Protein AF-A0A255RDK0-F1 (afdb_monomer_lite)

Radius of gyration: 17.09 Å; chains: 1; bounding box: 37×51×41 Å

Sequence (189 aa):
MLVQGIDYHWAPELMGDEEEMIYDMLSRRHRWATIANRYNTHPSDNPAILAVAKYALYHEGMIERQELLQGLAPSFRSQNSIPAMQMISEVYLRVGFITMSQRNAFEAMEGIPNCNKSARSLYRLVETNLITGQYEVALKYITILEHTLMYRSWANKMRRLVEHPQRIRNHVFYHELQLVYNATPDAFF

pLDDT: mean 89.49, std 13.47, range [34.53, 98.5]

Structure (mmCIF, N/CA/C/O backbone):
data_AF-A0A255RDK0-F1
#
_entry.id   AF-A0A255RDK0-F1
#
loop_
_atom_site.group_PDB
_atom_site.id
_atom_site.type_symbol
_atom_site.label_atom_id
_atom_site.label_alt_id
_atom_site.label_comp_id
_atom_site.label_asym_id
_atom_site.label_entity_id
_atom_site.label_seq_id
_atom_site.pdbx_PDB_ins_code
_atom_site.Cartn_x
_atom_site.Cartn_y
_atom_site.Cartn_z
_atom_site.occupancy
_atom_site.B_iso_or_equiv
_atom_site.auth_seq_id
_atom_site.auth_comp_id
_atom_site.auth_asym_id
_atom_site.auth_atom_id
_atom_site.pdbx_PDB_model_num
ATOM 1 N N . MET A 1 1 ? -2.427 34.217 19.045 1.00 35.34 1 MET A N 1
ATOM 2 C CA . MET A 1 1 ? -2.403 32.779 18.711 1.00 35.34 1 MET A CA 1
ATOM 3 C C . MET A 1 1 ? -2.134 32.696 17.217 1.00 35.34 1 MET A C 1
ATOM 5 O O . MET A 1 1 ? -3.040 32.938 16.433 1.00 35.34 1 MET A O 1
ATOM 9 N N . LEU A 1 2 ? -0.862 32.577 16.833 1.00 34.53 2 LEU A N 1
ATOM 10 C CA . LEU A 1 2 ? -0.453 32.549 15.428 1.00 34.53 2 LEU A CA 1
ATOM 11 C C . LEU A 1 2 ? -0.932 31.232 14.818 1.00 34.53 2 LEU A C 1
ATOM 13 O O . LEU A 1 2 ? -0.635 30.163 15.347 1.00 34.53 2 LEU A O 1
ATOM 17 N N . VAL A 1 3 ? -1.691 31.327 13.731 1.00 45.00 3 VAL A N 1
ATOM 18 C CA . VAL A 1 3 ? -1.999 30.199 12.856 1.00 45.00 3 VAL A CA 1
ATOM 19 C C . VAL A 1 3 ? -0.656 29.653 12.370 1.00 45.00 3 VAL A C 1
ATOM 21 O O . VAL A 1 3 ? 0.035 30.321 11.605 1.00 45.00 3 VAL A O 1
ATOM 24 N N . GLN A 1 4 ? -0.256 28.470 12.843 1.00 45.50 4 GLN A N 1
ATOM 25 C CA . GLN A 1 4 ? 0.841 27.700 12.251 1.00 45.50 4 GLN A CA 1
ATOM 26 C C . GLN A 1 4 ? 0.354 27.134 10.914 1.00 45.50 4 GLN A C 1
ATOM 28 O O . GLN A 1 4 ? 0.040 25.959 10.776 1.00 45.50 4 GLN A O 1
ATOM 33 N N . GLY A 1 5 ? 0.207 28.019 9.940 1.00 52.22 5 GLY A N 1
ATOM 34 C CA . GLY A 1 5 ? 0.008 27.681 8.548 1.00 52.22 5 GLY A CA 1
ATOM 35 C C . GLY A 1 5 ? 1.072 28.434 7.786 1.00 52.22 5 GLY A C 1
ATOM 36 O O . GLY A 1 5 ? 0.924 29.635 7.621 1.00 52.22 5 GLY A O 1
ATOM 37 N N . ILE A 1 6 ? 2.164 27.747 7.457 1.00 48.06 6 ILE A N 1
ATOM 38 C CA . ILE A 1 6 ? 2.936 27.809 6.209 1.00 48.06 6 ILE A CA 1
ATOM 39 C C . ILE A 1 6 ? 4.035 26.739 6.342 1.00 48.06 6 ILE A C 1
ATOM 41 O O . ILE A 1 6 ? 4.778 26.682 7.324 1.00 48.06 6 ILE A O 1
ATOM 45 N N . ASP A 1 7 ? 4.082 25.871 5.340 1.00 54.16 7 ASP A N 1
ATOM 46 C CA . ASP A 1 7 ? 5.045 24.797 5.130 1.00 54.16 7 ASP A CA 1
ATOM 47 C C . ASP A 1 7 ? 6.477 25.340 4.960 1.00 54.16 7 ASP A C 1
ATOM 49 O O . ASP A 1 7 ? 6.871 25.716 3.860 1.00 54.16 7 ASP A O 1
ATOM 53 N N . TYR A 1 8 ? 7.278 25.386 6.029 1.00 51.81 8 TYR A N 1
ATOM 54 C CA . TYR A 1 8 ? 8.687 25.823 5.946 1.00 51.81 8 TYR A CA 1
ATOM 55 C C . TYR A 1 8 ? 9.716 24.689 6.052 1.00 51.81 8 TYR A C 1
ATOM 57 O O . TYR A 1 8 ? 10.912 24.929 5.893 1.00 51.81 8 TYR A O 1
ATOM 65 N N . HIS A 1 9 ? 9.287 23.446 6.273 1.00 59.06 9 HIS A N 1
ATOM 66 C CA . HIS A 1 9 ? 10.189 22.296 6.278 1.00 59.06 9 HIS A CA 1
ATOM 67 C C . HIS A 1 9 ? 10.214 21.645 4.892 1.00 59.06 9 HIS A C 1
ATOM 69 O O . HIS A 1 9 ? 9.469 20.715 4.597 1.00 59.06 9 HIS A O 1
ATOM 75 N N . TRP A 1 10 ? 11.063 22.184 4.017 1.00 62.72 10 TRP A N 1
ATOM 76 C CA . TRP A 1 10 ? 11.345 21.613 2.704 1.00 62.72 10 TRP A CA 1
ATOM 77 C C . TRP A 1 10 ? 12.469 20.578 2.828 1.00 62.72 10 TRP A C 1
ATOM 79 O O . TRP A 1 10 ? 13.612 20.935 3.103 1.00 62.72 10 TRP A O 1
ATOM 89 N N . ALA A 1 11 ? 12.142 19.299 2.639 1.00 74.25 11 ALA A N 1
ATOM 90 C CA . ALA A 1 11 ? 13.114 18.206 2.571 1.00 74.25 11 ALA A CA 1
ATOM 91 C C . ALA A 1 11 ? 13.030 17.555 1.177 1.00 74.25 11 ALA A C 1
ATOM 93 O O . ALA A 1 11 ? 12.309 16.569 1.011 1.00 74.25 11 ALA A O 1
ATOM 94 N N . PRO A 1 12 ? 13.703 18.124 0.158 1.00 75.12 12 PRO A N 1
ATOM 95 C CA . PRO A 1 12 ? 13.579 17.669 -1.230 1.00 75.12 12 PRO A CA 1
ATOM 96 C C . PRO A 1 12 ? 14.045 16.222 -1.398 1.00 75.12 12 PRO A C 1
ATOM 98 O O . PRO A 1 12 ? 13.451 15.476 -2.166 1.00 75.12 12 PRO A O 1
ATOM 101 N N . GLU A 1 13 ? 15.029 15.814 -0.596 1.00 78.50 13 GLU A N 1
ATOM 102 C CA . GLU A 1 13 ? 15.553 14.448 -0.504 1.00 78.50 13 GLU A CA 1
ATOM 103 C C . GLU A 1 13 ? 14.431 13.409 -0.283 1.00 78.50 13 GLU A C 1
ATOM 105 O O . GLU A 1 13 ? 14.474 12.308 -0.819 1.00 78.50 13 GLU A O 1
ATOM 110 N N . LEU A 1 14 ? 13.394 13.765 0.490 1.00 83.94 14 LEU A N 1
ATOM 111 C CA . LEU A 1 14 ? 12.303 12.860 0.870 1.00 83.94 14 LEU A CA 1
ATOM 112 C C . LEU A 1 14 ? 11.143 12.847 -0.132 1.00 83.94 14 LEU A C 1
ATOM 114 O O . LEU A 1 14 ? 10.250 12.007 -0.013 1.00 83.94 14 LEU A O 1
ATOM 118 N N . MET A 1 15 ? 11.125 13.762 -1.103 1.00 81.81 15 MET A N 1
ATOM 119 C CA . MET A 1 15 ? 10.051 13.840 -2.100 1.00 81.81 15 MET A CA 1
ATOM 120 C C . MET A 1 15 ? 10.207 12.809 -3.214 1.00 81.81 15 MET A C 1
ATOM 122 O O . MET A 1 15 ? 9.223 12.520 -3.890 1.00 81.81 15 MET A O 1
ATOM 126 N N . GLY A 1 16 ? 11.402 12.233 -3.359 1.00 87.50 16 GLY A N 1
ATOM 127 C CA . GLY A 1 16 ? 11.739 11.362 -4.475 1.00 87.50 16 GLY A CA 1
ATOM 128 C C . GLY A 1 16 ? 11.967 12.138 -5.768 1.00 87.50 16 GLY A C 1
ATOM 129 O O . GLY A 1 16 ? 11.756 13.351 -5.838 1.00 87.50 16 GLY A O 1
ATOM 130 N N . ASP A 1 17 ? 12.427 11.432 -6.793 1.00 91.25 17 ASP A N 1
ATOM 131 C CA . ASP A 1 17 ? 12.590 12.000 -8.129 1.00 91.25 17 ASP A CA 1
ATOM 132 C C . ASP A 1 17 ? 11.305 11.879 -8.975 1.00 91.25 17 ASP A C 1
ATOM 134 O O . ASP A 1 17 ? 10.289 11.310 -8.564 1.00 91.25 17 ASP A O 1
ATOM 138 N N . GLU A 1 18 ? 11.336 12.449 -10.182 1.00 93.06 18 GLU A N 1
ATOM 139 C CA . GLU A 1 18 ? 10.208 12.390 -11.117 1.00 93.06 18 GLU A CA 1
ATOM 140 C C . GLU A 1 18 ? 9.814 10.944 -11.458 1.00 93.06 18 GLU A C 1
ATOM 142 O O . GLU A 1 18 ? 8.626 10.639 -11.604 1.00 93.06 18 GLU A O 1
ATOM 147 N N . GLU A 1 19 ? 10.791 10.042 -11.572 1.00 94.56 19 GLU A N 1
ATOM 148 C CA . GLU A 1 19 ? 10.531 8.656 -11.930 1.00 94.56 19 GLU A CA 1
ATOM 149 C C . GLU A 1 19 ? 9.736 7.954 -10.821 1.00 94.56 19 GLU A C 1
ATOM 151 O O . GLU A 1 19 ? 8.688 7.354 -11.095 1.00 94.56 19 GLU A O 1
ATOM 156 N N . GLU A 1 20 ? 10.167 8.105 -9.567 1.00 93.62 20 GLU A N 1
ATOM 157 C CA . GLU A 1 20 ? 9.460 7.598 -8.393 1.00 93.62 20 GLU A CA 1
ATOM 158 C C . GLU A 1 20 ? 8.037 8.152 -8.315 1.00 93.62 20 GLU A C 1
ATOM 160 O O . GLU A 1 20 ? 7.092 7.392 -8.097 1.00 93.62 20 GLU A O 1
ATOM 165 N N . MET A 1 21 ? 7.854 9.455 -8.551 1.00 93.62 21 MET A N 1
ATOM 166 C CA . MET A 1 21 ? 6.531 10.087 -8.539 1.00 93.62 21 MET A CA 1
ATOM 167 C C . MET A 1 21 ? 5.595 9.513 -9.614 1.00 93.62 21 MET A C 1
ATOM 169 O O . MET A 1 21 ? 4.402 9.312 -9.357 1.00 93.62 21 MET A O 1
ATOM 173 N N . ILE A 1 22 ? 6.111 9.226 -10.815 1.00 95.75 22 ILE A N 1
ATOM 174 C CA . ILE A 1 22 ? 5.331 8.618 -11.902 1.00 95.75 22 ILE A CA 1
ATOM 175 C C . ILE A 1 22 ? 4.885 7.207 -11.513 1.00 95.75 22 ILE A C 1
ATOM 177 O O . ILE A 1 22 ? 3.692 6.894 -11.606 1.00 95.75 22 ILE A O 1
ATOM 181 N N . TYR A 1 23 ? 5.815 6.356 -11.075 1.00 96.69 23 TYR A N 1
ATOM 182 C CA . TYR A 1 23 ? 5.488 4.983 -10.684 1.00 96.69 23 TYR A CA 1
ATOM 183 C C . TYR A 1 23 ? 4.557 4.946 -9.469 1.00 96.69 23 TYR A C 1
ATOM 185 O O . TYR A 1 23 ? 3.605 4.162 -9.457 1.00 96.69 23 TYR A O 1
ATOM 193 N N . ASP A 1 24 ? 4.743 5.843 -8.502 1.00 95.06 24 ASP A N 1
ATOM 194 C CA . ASP A 1 24 ? 3.875 5.962 -7.334 1.00 95.06 24 ASP A CA 1
ATOM 195 C C . ASP A 1 24 ? 2.440 6.331 -7.723 1.00 95.06 24 ASP A C 1
ATOM 197 O O . ASP A 1 24 ? 1.475 5.698 -7.277 1.00 95.06 24 ASP A O 1
ATOM 201 N N . MET A 1 25 ? 2.281 7.300 -8.626 1.00 95.94 25 MET A N 1
ATOM 202 C CA . MET A 1 25 ? 0.974 7.707 -9.136 1.00 95.94 25 MET A CA 1
ATOM 203 C C . MET A 1 25 ? 0.275 6.580 -9.911 1.00 95.94 25 MET A C 1
ATOM 205 O O . MET A 1 25 ? -0.931 6.370 -9.733 1.00 95.94 25 MET A O 1
ATOM 209 N N . LEU A 1 26 ? 1.012 5.829 -10.736 1.00 97.69 26 LEU A N 1
ATOM 210 C CA . LEU A 1 26 ? 0.482 4.668 -11.458 1.00 97.69 26 LEU A CA 1
ATOM 211 C C . LEU A 1 26 ? 0.080 3.538 -10.504 1.00 97.69 26 LEU A C 1
ATOM 213 O O . LEU A 1 26 ? -0.998 2.958 -10.664 1.00 97.69 26 LEU A O 1
ATOM 217 N N . SER A 1 27 ? 0.911 3.266 -9.497 1.00 96.06 27 SER A N 1
ATOM 218 C CA . SER A 1 27 ? 0.692 2.234 -8.479 1.00 96.06 27 SER A CA 1
ATOM 219 C C . SER A 1 27 ? -0.565 2.521 -7.663 1.00 96.06 27 SER A C 1
ATOM 221 O O . SER A 1 27 ? -1.463 1.683 -7.550 1.00 96.06 27 SER A O 1
ATOM 223 N N . ARG A 1 28 ? -0.706 3.773 -7.209 1.00 92.69 28 ARG A N 1
ATOM 224 C CA . ARG A 1 28 ? -1.884 4.264 -6.484 1.00 92.69 28 ARG A CA 1
ATOM 225 C C . ARG A 1 28 ? -3.177 4.148 -7.292 1.00 92.69 28 ARG A C 1
ATOM 227 O O . ARG A 1 28 ? -4.249 3.997 -6.716 1.00 92.69 28 ARG A O 1
ATOM 234 N N . ARG A 1 29 ? -3.094 4.252 -8.620 1.00 95.44 29 ARG A N 1
ATOM 235 C CA . ARG A 1 29 ? -4.231 4.093 -9.545 1.00 95.44 29 ARG A CA 1
ATOM 236 C C . ARG A 1 29 ? -4.390 2.662 -10.061 1.00 95.44 29 ARG A C 1
ATOM 238 O O . ARG A 1 29 ? -5.223 2.436 -10.937 1.00 95.44 29 ARG A O 1
ATOM 245 N N . HIS A 1 30 ? -3.589 1.728 -9.554 1.00 95.94 30 HIS A N 1
ATOM 246 C CA . HIS A 1 30 ? -3.594 0.314 -9.924 1.00 95.94 30 HIS A CA 1
ATOM 247 C C . HIS A 1 30 ? -3.428 0.082 -11.433 1.00 95.94 30 HIS A C 1
ATOM 249 O O . HIS A 1 30 ? -4.057 -0.790 -12.028 1.00 95.94 30 HIS A O 1
ATOM 255 N N . ARG A 1 31 ? -2.586 0.892 -12.085 1.00 98.19 31 ARG A N 1
ATOM 256 C CA . ARG A 1 31 ? -2.314 0.819 -13.529 1.00 98.19 31 ARG A CA 1
ATOM 257 C C . ARG A 1 31 ? -1.217 -0.208 -13.834 1.00 98.19 31 ARG A C 1
ATOM 259 O O . ARG A 1 31 ? -0.217 0.132 -14.463 1.00 98.19 31 ARG A O 1
ATOM 266 N N . TRP A 1 32 ? -1.401 -1.454 -13.397 1.00 98.00 32 TRP A N 1
ATOM 267 C CA . TRP A 1 32 ? -0.378 -2.513 -13.442 1.00 98.00 32 TRP A CA 1
ATOM 268 C C . TRP A 1 32 ? 0.153 -2.779 -14.851 1.00 98.00 32 TRP A C 1
ATOM 270 O O . TRP A 1 32 ? 1.351 -2.639 -15.072 1.00 98.00 32 TRP A O 1
ATOM 280 N N . ALA A 1 33 ? -0.721 -2.997 -15.835 1.00 98.25 33 ALA A N 1
ATOM 281 C CA . ALA A 1 33 ? -0.312 -3.141 -17.235 1.00 98.25 33 ALA A CA 1
ATOM 282 C C . ALA A 1 33 ? 0.539 -1.960 -17.755 1.00 98.25 33 ALA A C 1
ATOM 284 O O . ALA A 1 33 ? 1.481 -2.146 -18.524 1.00 98.25 33 ALA A O 1
ATOM 285 N N . THR A 1 34 ? 0.243 -0.727 -17.321 1.00 98.38 34 THR A N 1
ATOM 286 C CA . THR A 1 34 ? 1.031 0.460 -17.698 1.00 98.38 34 THR A CA 1
ATOM 287 C C . THR A 1 34 ? 2.416 0.445 -17.051 1.00 98.38 34 THR A C 1
ATOM 289 O O . THR A 1 34 ? 3.395 0.755 -17.723 1.00 98.38 34 THR A O 1
ATOM 292 N N . ILE A 1 35 ? 2.504 0.059 -15.776 1.00 98.31 35 ILE A N 1
ATOM 293 C CA . ILE A 1 35 ? 3.771 -0.096 -15.048 1.00 98.31 35 ILE A CA 1
ATOM 294 C C . ILE A 1 35 ? 4.634 -1.176 -15.708 1.00 98.31 35 ILE A C 1
ATOM 296 O O . ILE A 1 35 ? 5.796 -0.916 -16.002 1.00 98.31 35 ILE A O 1
ATOM 300 N N . ALA A 1 36 ? 4.062 -2.349 -15.993 1.00 98.00 36 ALA A N 1
ATOM 301 C CA . ALA A 1 36 ? 4.760 -3.461 -16.634 1.00 98.00 36 ALA A CA 1
ATOM 302 C C . ALA A 1 36 ? 5.324 -3.065 -18.010 1.00 98.00 36 ALA A C 1
ATOM 304 O O . ALA A 1 36 ? 6.505 -3.270 -18.282 1.00 98.00 36 ALA A O 1
ATOM 305 N N . ASN A 1 37 ? 4.509 -2.424 -18.856 1.00 97.94 37 ASN A N 1
ATOM 306 C CA . ASN A 1 37 ? 4.956 -1.951 -20.169 1.00 97.94 37 ASN A CA 1
ATOM 307 C C . ASN A 1 37 ? 6.058 -0.881 -20.057 1.00 97.94 37 ASN A C 1
ATOM 309 O O . ASN A 1 37 ? 7.078 -0.945 -20.744 1.00 97.94 37 ASN A O 1
ATOM 313 N N . ARG A 1 38 ? 5.885 0.095 -19.156 1.00 97.44 38 ARG A N 1
ATOM 314 C CA . ARG A 1 38 ? 6.900 1.127 -18.919 1.00 97.44 38 ARG A CA 1
ATOM 315 C C . ARG A 1 38 ? 8.226 0.504 -18.488 1.00 97.44 38 ARG A C 1
ATOM 317 O O . ARG A 1 38 ? 9.243 0.826 -19.084 1.00 97.44 38 ARG A O 1
ATOM 324 N N . TYR A 1 39 ? 8.203 -0.414 -17.528 1.00 96.94 39 TYR A N 1
ATOM 325 C CA . TYR A 1 39 ? 9.416 -1.046 -17.018 1.00 96.94 39 TYR A CA 1
ATOM 326 C C . TYR A 1 39 ? 10.118 -1.919 -18.069 1.00 96.94 39 TYR A C 1
ATOM 328 O O . TYR A 1 39 ? 11.339 -1.896 -18.169 1.00 96.94 39 TYR A O 1
ATOM 336 N N . ASN A 1 40 ? 9.363 -2.635 -18.909 1.00 96.44 40 ASN A N 1
ATOM 337 C CA . ASN A 1 40 ? 9.941 -3.432 -19.998 1.00 96.44 40 ASN A CA 1
ATOM 338 C C . ASN A 1 40 ? 10.576 -2.572 -21.102 1.00 96.44 40 ASN A C 1
ATOM 340 O O . ASN A 1 40 ? 11.495 -3.029 -21.777 1.00 96.44 40 ASN A O 1
ATOM 344 N N . THR A 1 41 ? 10.082 -1.349 -21.315 1.00 96.25 41 THR A N 1
ATOM 345 C CA . THR A 1 41 ? 10.644 -0.428 -22.318 1.00 96.25 41 THR A CA 1
ATOM 346 C C . THR A 1 41 ? 11.796 0.405 -21.764 1.00 96.25 41 THR A C 1
ATOM 348 O O . THR A 1 41 ? 12.753 0.674 -22.483 1.00 96.25 41 THR A O 1
ATOM 351 N N . HIS A 1 42 ? 11.705 0.803 -20.496 1.00 94.69 42 HIS A N 1
ATOM 352 C CA . HIS A 1 42 ? 12.661 1.656 -19.799 1.00 94.69 42 HIS A CA 1
ATOM 353 C C . HIS A 1 42 ? 12.817 1.133 -18.359 1.00 94.69 42 HIS A C 1
ATOM 355 O O . HIS A 1 42 ? 12.090 1.579 -17.463 1.00 94.69 42 HIS A O 1
ATOM 361 N N . PRO A 1 43 ? 13.696 0.139 -18.133 1.00 93.81 43 PRO A N 1
ATOM 362 C CA . PRO A 1 43 ? 13.931 -0.396 -16.799 1.00 93.81 43 PRO A CA 1
ATOM 363 C C . PRO A 1 43 ? 14.603 0.651 -15.907 1.00 93.81 43 PRO A C 1
ATOM 365 O O . PRO A 1 43 ? 15.353 1.500 -16.385 1.00 93.81 43 PRO A O 1
ATOM 368 N N . SER A 1 44 ? 14.343 0.555 -14.605 1.00 91.75 44 SER A N 1
ATOM 369 C CA . SER A 1 44 ? 14.929 1.419 -13.575 1.00 91.75 44 SER A CA 1
ATOM 370 C C . SER A 1 44 ? 15.722 0.587 -12.572 1.00 91.75 44 SER A C 1
ATOM 372 O O . SER A 1 44 ? 15.293 -0.512 -12.196 1.00 91.75 44 SER A O 1
ATOM 374 N N . ASP A 1 45 ? 16.844 1.145 -12.117 1.00 89.06 45 ASP A N 1
ATOM 375 C CA . ASP A 1 45 ? 17.691 0.587 -11.057 1.00 89.06 45 ASP A CA 1
ATOM 376 C C . ASP A 1 45 ? 17.185 0.954 -9.651 1.00 89.06 45 ASP A C 1
ATOM 378 O O . ASP A 1 45 ? 17.701 0.459 -8.645 1.00 89.06 45 AS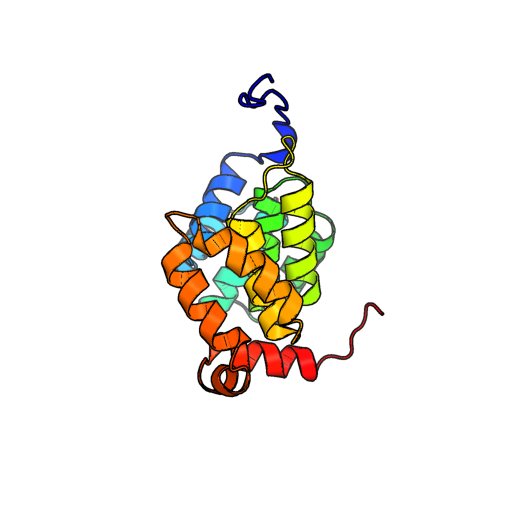P A O 1
ATOM 382 N N . ASN A 1 46 ? 16.163 1.812 -9.551 1.00 91.25 46 ASN A N 1
ATOM 383 C CA . ASN A 1 46 ? 15.570 2.172 -8.272 1.00 91.25 46 ASN A CA 1
ATOM 384 C C . ASN A 1 46 ? 14.863 0.944 -7.652 1.00 91.25 46 ASN A C 1
ATOM 386 O O . ASN A 1 46 ? 13.926 0.403 -8.252 1.00 91.25 46 ASN A O 1
ATOM 390 N N . PRO A 1 47 ? 15.229 0.508 -6.430 1.00 91.75 47 PRO A N 1
ATOM 391 C CA . PRO A 1 47 ? 14.660 -0.706 -5.850 1.00 91.75 47 PRO A CA 1
ATOM 392 C C . PRO A 1 47 ? 13.156 -0.622 -5.536 1.00 91.75 47 PRO A C 1
ATOM 394 O O . PRO A 1 47 ? 12.470 -1.645 -5.566 1.00 91.75 47 PRO A O 1
ATOM 397 N N . ALA A 1 48 ? 12.621 0.569 -5.246 1.00 92.75 48 ALA A N 1
ATOM 398 C CA . ALA A 1 48 ? 11.188 0.758 -5.023 1.00 92.75 48 ALA A CA 1
ATOM 399 C C . ALA A 1 48 ? 10.403 0.601 -6.333 1.00 92.75 48 ALA A C 1
ATOM 401 O O . ALA A 1 48 ? 9.355 -0.054 -6.362 1.00 92.75 48 ALA A O 1
ATOM 402 N N . ILE A 1 49 ? 10.949 1.145 -7.428 1.00 94.81 49 ILE A N 1
ATOM 403 C CA . ILE A 1 49 ? 10.401 0.976 -8.779 1.00 94.81 49 ILE A CA 1
ATOM 404 C C . ILE A 1 49 ? 10.489 -0.492 -9.208 1.00 94.81 49 ILE A C 1
ATOM 406 O O . ILE A 1 49 ? 9.501 -1.045 -9.691 1.00 94.81 49 ILE A O 1
ATOM 410 N N . LEU A 1 50 ? 11.622 -1.157 -8.966 1.00 94.94 50 LEU A N 1
ATOM 411 C CA . LEU A 1 50 ? 11.781 -2.589 -9.221 1.00 94.94 50 LEU A CA 1
ATOM 412 C C . LEU A 1 50 ? 10.710 -3.411 -8.489 1.00 94.94 50 LEU A C 1
ATOM 414 O O . LEU A 1 50 ? 10.079 -4.269 -9.105 1.00 94.94 50 LEU A O 1
ATOM 418 N N . ALA A 1 51 ? 10.463 -3.139 -7.204 1.00 94.69 51 ALA A N 1
ATOM 419 C CA . ALA A 1 51 ? 9.459 -3.857 -6.419 1.00 94.69 51 ALA A CA 1
ATOM 420 C C . ALA A 1 51 ? 8.045 -3.723 -7.011 1.00 94.69 51 ALA A C 1
ATOM 422 O O . ALA A 1 51 ? 7.349 -4.727 -7.193 1.00 94.69 51 ALA A O 1
ATOM 423 N N . VAL A 1 52 ? 7.616 -2.501 -7.354 1.00 95.94 52 VAL A N 1
ATOM 424 C CA . VAL A 1 52 ? 6.283 -2.280 -7.942 1.00 95.94 52 VAL A CA 1
ATOM 425 C C . VAL A 1 52 ? 6.180 -2.806 -9.372 1.00 95.94 52 VAL A C 1
ATOM 427 O O . VAL A 1 52 ? 5.141 -3.353 -9.743 1.00 95.94 52 VAL A O 1
ATOM 430 N N . ALA A 1 53 ? 7.251 -2.715 -10.160 1.00 96.94 53 ALA A N 1
ATOM 431 C CA . ALA A 1 53 ? 7.292 -3.257 -11.510 1.00 96.94 53 ALA A CA 1
ATOM 432 C C . ALA A 1 53 ? 7.224 -4.783 -11.512 1.00 96.94 53 ALA A C 1
ATOM 434 O O . ALA A 1 53 ? 6.443 -5.359 -12.265 1.00 96.94 53 ALA A O 1
ATOM 435 N N . LYS A 1 54 ? 7.966 -5.448 -10.622 1.00 96.75 54 LYS A N 1
ATOM 436 C CA . LYS A 1 54 ? 7.886 -6.900 -10.446 1.00 96.75 54 LYS A CA 1
ATOM 437 C C . LYS A 1 54 ? 6.500 -7.330 -9.975 1.00 96.75 54 LYS A C 1
ATOM 439 O O . LYS A 1 54 ? 5.977 -8.319 -10.481 1.00 96.75 54 LYS A O 1
ATOM 444 N N . TYR A 1 55 ? 5.859 -6.569 -9.084 1.00 97.25 55 TYR A N 1
ATOM 445 C CA . TYR A 1 55 ? 4.466 -6.842 -8.726 1.00 97.25 55 TYR A CA 1
ATOM 446 C C . TYR A 1 55 ? 3.528 -6.704 -9.927 1.00 97.25 55 TYR A C 1
ATOM 448 O O . TYR A 1 55 ? 2.694 -7.577 -10.145 1.00 97.25 55 TYR A O 1
ATOM 456 N N . ALA A 1 56 ? 3.679 -5.646 -10.724 1.00 98.19 56 ALA A N 1
ATOM 457 C CA . ALA A 1 56 ? 2.874 -5.442 -11.920 1.00 98.19 56 ALA A CA 1
ATOM 458 C C . ALA A 1 56 ? 3.067 -6.571 -12.945 1.00 98.19 56 ALA A C 1
ATOM 460 O O . ALA A 1 56 ? 2.088 -7.111 -13.439 1.00 98.19 56 ALA A O 1
ATOM 461 N N . LEU A 1 57 ? 4.307 -6.983 -13.215 1.00 98.12 57 LEU A N 1
ATOM 462 C CA . LEU A 1 57 ? 4.610 -8.107 -14.107 1.00 98.12 57 LEU A CA 1
ATOM 463 C C . LEU A 1 57 ? 3.978 -9.416 -13.614 1.00 98.12 57 LEU A C 1
ATOM 465 O O . LEU A 1 57 ? 3.399 -10.151 -14.408 1.00 98.12 57 LEU A O 1
ATOM 469 N N . TYR A 1 58 ? 4.046 -9.688 -12.308 1.00 97.94 58 TYR A N 1
ATOM 470 C CA . TYR A 1 58 ? 3.400 -10.856 -11.705 1.00 97.94 58 TYR A CA 1
ATOM 471 C C . TYR A 1 58 ? 1.872 -10.777 -11.820 1.00 97.94 58 TYR A C 1
ATOM 473 O O . TYR A 1 58 ? 1.227 -11.753 -12.191 1.00 97.94 58 TYR A O 1
ATOM 481 N N . HIS A 1 59 ? 1.290 -9.604 -11.548 1.00 96.88 59 HIS A N 1
ATOM 482 C CA . HIS A 1 59 ? -0.148 -9.363 -11.663 1.00 96.88 59 HIS A CA 1
ATOM 483 C C . HIS A 1 59 ? -0.662 -9.602 -13.091 1.00 96.88 59 HIS A C 1
ATOM 485 O O . HIS A 1 59 ? -1.749 -10.144 -13.270 1.00 96.88 59 HIS A O 1
ATOM 491 N N . GLU A 1 60 ? 0.124 -9.235 -14.104 1.00 97.50 60 GLU A N 1
ATOM 492 C CA . GLU A 1 60 ? -0.192 -9.479 -15.516 1.00 97.50 60 GLU A CA 1
ATOM 493 C C . GLU A 1 60 ? 0.178 -10.902 -15.992 1.00 97.50 60 GLU A C 1
ATOM 495 O O . GLU A 1 60 ? 0.048 -11.204 -17.177 1.00 97.50 60 GLU A O 1
ATOM 500 N N . GLY A 1 61 ? 0.649 -11.784 -15.100 1.00 97.06 61 GLY A N 1
ATOM 501 C CA . GLY A 1 61 ? 1.002 -13.172 -15.423 1.00 97.06 61 GLY A CA 1
ATOM 502 C C . GLY A 1 61 ? 2.278 -13.330 -16.255 1.00 97.06 61 GLY A C 1
ATOM 503 O O . GLY A 1 61 ? 2.460 -14.352 -16.909 1.00 97.06 61 GLY A O 1
ATOM 504 N N . MET A 1 62 ? 3.151 -12.318 -16.266 1.00 97.25 62 MET A N 1
ATOM 505 C CA . MET A 1 62 ? 4.384 -12.312 -17.064 1.00 97.25 62 MET A CA 1
ATOM 506 C C . MET A 1 62 ? 5.582 -12.932 -16.339 1.00 97.25 62 MET A C 1
ATOM 508 O O . MET A 1 62 ? 6.543 -13.323 -16.994 1.00 97.25 62 MET A O 1
ATOM 512 N N . ILE A 1 63 ? 5.549 -12.986 -15.005 1.00 97.31 63 ILE A N 1
ATOM 513 C CA . ILE A 1 63 ? 6.595 -13.601 -14.181 1.00 97.31 63 ILE A CA 1
ATOM 514 C C . ILE A 1 63 ? 5.978 -14.425 -13.055 1.00 97.31 63 ILE A C 1
ATOM 516 O O . ILE A 1 63 ? 4.861 -14.160 -12.609 1.00 97.31 63 ILE A O 1
ATOM 520 N N . GLU A 1 64 ? 6.754 -15.371 -12.538 1.00 96.50 64 GLU A N 1
ATOM 521 C CA . GLU A 1 64 ? 6.362 -16.192 -11.397 1.00 96.50 64 GLU A CA 1
ATOM 522 C C . GLU A 1 64 ? 6.541 -15.471 -10.056 1.00 96.50 64 GLU A C 1
ATOM 524 O O . GLU A 1 64 ? 7.332 -14.532 -9.901 1.00 96.50 64 GLU A O 1
ATOM 529 N N . ARG A 1 65 ? 5.852 -15.969 -9.020 1.00 92.62 65 ARG A N 1
ATOM 530 C CA . ARG A 1 65 ? 5.928 -15.391 -7.666 1.00 92.62 65 ARG A CA 1
ATOM 531 C C . ARG A 1 65 ? 7.360 -15.354 -7.123 1.00 92.62 65 ARG A C 1
ATOM 533 O O . ARG A 1 65 ? 7.712 -14.421 -6.407 1.00 92.62 65 ARG A O 1
ATOM 540 N N . GLN A 1 66 ? 8.194 -16.341 -7.448 1.00 92.81 66 GLN A N 1
ATOM 541 C CA . GLN A 1 66 ? 9.584 -16.380 -6.986 1.00 92.81 66 GLN A CA 1
ATOM 542 C C . GLN A 1 66 ? 10.394 -15.182 -7.503 1.00 92.81 66 GLN A C 1
ATOM 544 O O . GLN A 1 66 ? 11.156 -14.588 -6.741 1.00 92.81 66 GLN A O 1
ATOM 549 N N . GLU A 1 67 ? 10.194 -14.787 -8.760 1.00 93.44 67 GLU A N 1
ATOM 550 C CA . GLU A 1 67 ? 10.858 -13.621 -9.349 1.00 93.44 67 GLU A CA 1
ATOM 551 C C . GLU A 1 67 ? 10.363 -12.306 -8.740 1.00 93.44 67 GLU A C 1
ATOM 553 O O . GLU A 1 67 ? 11.154 -11.389 -8.511 1.00 93.44 67 GLU A O 1
ATOM 558 N N . LEU A 1 68 ? 9.068 -12.221 -8.420 1.00 93.56 68 LEU A N 1
ATOM 559 C CA . LEU A 1 68 ? 8.518 -11.110 -7.643 1.00 93.56 68 LEU A CA 1
ATOM 560 C C . LEU A 1 68 ? 9.217 -10.980 -6.283 1.00 93.56 68 LEU A C 1
ATOM 562 O O . LEU A 1 68 ? 9.665 -9.894 -5.916 1.00 93.56 68 LEU A O 1
ATOM 566 N N . LEU A 1 69 ? 9.344 -12.085 -5.545 1.00 89.94 69 LEU A N 1
ATOM 567 C CA . LEU A 1 69 ? 9.977 -12.076 -4.225 1.00 89.94 69 LEU A CA 1
ATOM 568 C C . LEU A 1 69 ? 11.457 -11.667 -4.288 1.00 89.94 69 LEU A C 1
ATOM 570 O O . LEU A 1 69 ? 11.924 -10.956 -3.400 1.00 89.94 69 LEU A O 1
ATOM 574 N N . GLN A 1 70 ? 12.182 -12.042 -5.347 1.00 88.62 70 GLN A N 1
ATOM 575 C CA . GLN A 1 70 ? 13.556 -11.574 -5.568 1.00 88.62 70 GLN A CA 1
ATOM 576 C C . GLN A 1 70 ? 13.623 -10.053 -5.757 1.00 88.62 70 GLN A C 1
ATOM 578 O O . GLN A 1 70 ? 14.501 -9.412 -5.188 1.00 88.62 70 GLN A O 1
ATOM 583 N N . GLY A 1 71 ? 12.670 -9.465 -6.489 1.00 85.56 71 GLY A N 1
ATOM 584 C CA . GLY A 1 71 ? 12.564 -8.011 -6.652 1.00 85.56 71 GLY A CA 1
ATOM 585 C C . GLY A 1 71 ? 12.233 -7.258 -5.360 1.00 85.56 71 GLY A C 1
ATOM 586 O O . GLY A 1 71 ? 12.584 -6.089 -5.224 1.00 85.56 71 GLY A O 1
ATOM 587 N N . LEU A 1 72 ? 11.601 -7.925 -4.389 1.00 86.12 72 LEU A N 1
ATOM 588 C CA . LEU A 1 72 ? 11.297 -7.340 -3.082 1.00 86.12 72 LEU A CA 1
ATOM 589 C C . LEU A 1 72 ? 12.492 -7.327 -2.127 1.00 86.12 72 LEU A C 1
ATOM 591 O O . LEU A 1 72 ? 12.567 -6.438 -1.280 1.00 86.12 72 LEU A O 1
ATOM 595 N N . ALA A 1 73 ? 13.445 -8.252 -2.254 1.00 81.31 73 ALA A N 1
ATOM 596 C CA . ALA A 1 73 ? 14.584 -8.326 -1.338 1.00 81.31 73 ALA A CA 1
ATOM 597 C C . ALA A 1 73 ? 15.438 -7.030 -1.294 1.00 81.31 73 ALA A C 1
ATOM 599 O O . ALA A 1 73 ? 15.760 -6.566 -0.198 1.00 81.31 73 ALA A O 1
ATOM 600 N N . PRO A 1 74 ? 15.747 -6.368 -2.427 1.00 75.25 74 PRO A N 1
ATOM 601 C CA . PRO A 1 74 ? 16.395 -5.055 -2.420 1.00 75.25 74 PRO A CA 1
ATOM 602 C C . PRO A 1 74 ? 15.567 -3.954 -1.736 1.00 75.25 74 PRO A C 1
ATOM 604 O O . PRO A 1 74 ? 16.130 -3.032 -1.143 1.00 75.25 74 PRO A O 1
ATOM 607 N N . SER A 1 75 ? 14.233 -4.058 -1.771 1.00 73.50 75 SER A N 1
ATOM 608 C CA . SER A 1 75 ? 13.334 -3.009 -1.271 1.00 73.50 75 SER A CA 1
ATOM 609 C C . SER A 1 75 ? 13.297 -2.879 0.256 1.00 73.50 75 SER A C 1
ATOM 611 O O . SER A 1 75 ? 12.942 -1.826 0.781 1.00 73.50 75 SER A O 1
ATOM 613 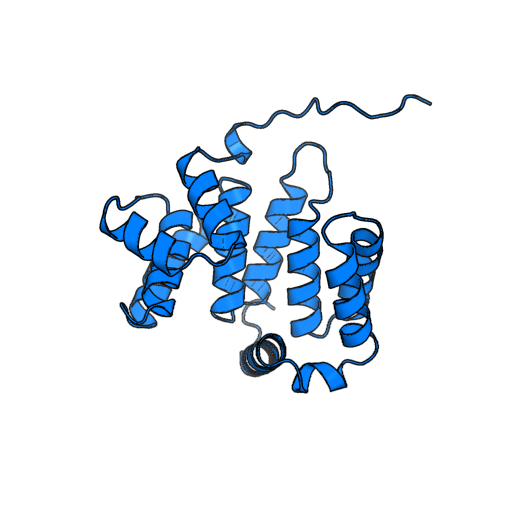N N . PHE A 1 76 ? 13.753 -3.899 0.996 1.00 68.31 76 PHE A N 1
ATOM 614 C CA . PHE A 1 76 ? 13.890 -3.830 2.459 1.00 68.31 76 PHE A CA 1
ATOM 615 C C . PHE A 1 76 ? 14.815 -2.700 2.933 1.00 68.31 76 PHE A C 1
ATOM 617 O O . PHE A 1 76 ? 14.748 -2.309 4.095 1.00 68.31 76 PHE A O 1
ATOM 624 N N . ARG A 1 77 ? 15.685 -2.184 2.053 1.00 66.75 77 ARG A N 1
ATOM 625 C CA . ARG A 1 77 ? 16.619 -1.088 2.348 1.00 66.75 77 ARG A CA 1
ATOM 626 C C . ARG A 1 77 ? 16.310 0.201 1.584 1.00 66.75 77 ARG A C 1
ATOM 628 O O . ARG A 1 77 ? 17.035 1.171 1.755 1.00 66.75 77 ARG A O 1
ATOM 635 N N . SER A 1 78 ? 15.275 0.234 0.742 1.00 67.44 78 SER A N 1
ATOM 636 C CA . SER A 1 78 ? 15.036 1.340 -0.199 1.00 67.44 78 SER A CA 1
ATOM 637 C C . SER A 1 78 ? 14.032 2.374 0.306 1.00 67.44 78 SER A C 1
ATOM 639 O O . SER A 1 78 ? 13.205 2.887 -0.446 1.00 67.44 78 SER A O 1
ATOM 641 N N . GLN A 1 79 ? 14.089 2.680 1.596 1.00 67.25 79 GLN A N 1
ATOM 642 C CA . GLN A 1 79 ? 13.209 3.646 2.247 1.00 67.25 79 GLN A CA 1
ATOM 643 C C . GLN A 1 79 ? 13.829 5.045 2.217 1.00 67.25 79 GLN A C 1
ATOM 645 O O . GLN A 1 79 ? 14.083 5.651 3.254 1.00 67.25 79 GLN A O 1
ATOM 650 N N . ASN A 1 80 ? 14.107 5.536 1.011 1.00 79.56 80 ASN A N 1
ATOM 651 C CA . ASN A 1 80 ? 14.873 6.770 0.828 1.00 79.56 80 ASN A CA 1
ATOM 652 C C . ASN A 1 80 ? 13.979 7.987 0.549 1.00 79.56 80 ASN A C 1
ATOM 654 O O . ASN A 1 80 ? 14.413 9.116 0.743 1.00 79.56 80 ASN A O 1
ATOM 658 N N . SER A 1 81 ? 12.726 7.761 0.142 1.00 90.62 81 SER A N 1
ATOM 659 C CA . SER A 1 81 ? 11.741 8.806 -0.142 1.00 90.62 81 SER A CA 1
ATOM 660 C C . SER A 1 81 ? 10.325 8.377 0.263 1.00 90.62 81 SER A C 1
ATOM 662 O O . SER A 1 81 ? 10.017 7.188 0.405 1.00 90.62 81 SER A O 1
ATOM 664 N N . ILE A 1 82 ? 9.430 9.349 0.450 1.00 91.38 82 ILE A N 1
ATOM 665 C CA . ILE A 1 82 ? 8.021 9.111 0.786 1.00 91.38 82 ILE A CA 1
ATOM 666 C C . ILE A 1 82 ? 7.304 8.326 -0.330 1.00 91.38 82 ILE A C 1
ATOM 668 O O . ILE A 1 82 ? 6.611 7.358 0.007 1.00 91.38 82 ILE A O 1
ATOM 672 N N . PRO A 1 83 ? 7.445 8.650 -1.636 1.00 92.38 83 PRO A N 1
ATOM 673 C CA . PRO A 1 83 ? 6.845 7.841 -2.698 1.00 92.38 83 PRO A CA 1
ATOM 674 C C . PRO A 1 83 ? 7.369 6.405 -2.716 1.00 92.38 83 PRO A C 1
ATOM 676 O O . PRO A 1 83 ? 6.567 5.479 -2.847 1.00 92.38 83 PRO A O 1
ATOM 679 N N . ALA A 1 84 ? 8.674 6.196 -2.505 1.00 92.81 84 ALA A N 1
ATOM 680 C CA . ALA A 1 84 ? 9.255 4.857 -2.429 1.00 92.81 84 ALA A CA 1
ATOM 681 C C . ALA A 1 84 ? 8.593 4.015 -1.332 1.00 92.81 84 ALA A C 1
ATOM 683 O O . ALA A 1 84 ? 8.086 2.923 -1.602 1.00 92.81 84 ALA A O 1
ATOM 684 N N . MET A 1 85 ? 8.511 4.547 -0.109 1.00 93.19 85 MET A N 1
ATOM 685 C CA . MET A 1 85 ? 7.864 3.861 1.014 1.00 93.19 85 MET A CA 1
ATOM 686 C C . MET A 1 85 ? 6.378 3.572 0.731 1.00 93.19 85 MET A C 1
ATOM 688 O O . MET A 1 85 ? 5.878 2.494 1.056 1.00 93.19 85 MET A O 1
ATOM 692 N N . GLN A 1 86 ? 5.656 4.498 0.091 1.00 93.81 86 GLN A N 1
ATOM 693 C CA . GLN A 1 86 ? 4.244 4.307 -0.266 1.00 93.81 86 GLN A CA 1
ATOM 694 C C . GLN A 1 86 ? 4.045 3.235 -1.348 1.00 93.81 86 GLN A C 1
ATOM 696 O O . GLN A 1 86 ? 3.125 2.421 -1.236 1.00 93.81 86 GLN A O 1
ATOM 701 N N . MET A 1 87 ? 4.901 3.197 -2.374 1.00 94.12 87 MET A N 1
ATOM 702 C CA . MET A 1 87 ? 4.888 2.152 -3.403 1.00 94.12 87 MET A CA 1
ATOM 703 C C . MET A 1 87 ? 5.182 0.780 -2.809 1.00 94.12 87 MET A C 1
ATOM 705 O O . MET A 1 87 ? 4.442 -0.172 -3.042 1.00 94.12 87 MET A O 1
ATOM 709 N N . ILE A 1 88 ? 6.237 0.681 -2.006 1.00 93.62 88 ILE A N 1
ATOM 710 C CA . ILE A 1 88 ? 6.634 -0.572 -1.365 1.00 93.62 88 ILE A CA 1
ATOM 711 C C . ILE A 1 88 ? 5.537 -1.044 -0.406 1.00 93.62 88 ILE A C 1
ATOM 713 O O . ILE A 1 88 ? 5.204 -2.229 -0.383 1.00 93.62 88 ILE A O 1
ATOM 717 N N . SER A 1 89 ? 4.896 -0.123 0.322 1.00 95.06 89 SER A N 1
ATOM 718 C CA . SER A 1 89 ? 3.729 -0.439 1.146 1.00 95.06 89 SER A CA 1
ATOM 719 C C . SER A 1 89 ? 2.593 -1.061 0.322 1.00 95.06 89 SER A C 1
ATOM 721 O O . SER A 1 89 ? 2.027 -2.072 0.750 1.00 95.06 89 SER A O 1
ATOM 723 N N . GLU A 1 90 ? 2.257 -0.508 -0.854 1.00 95.50 90 GLU A N 1
ATOM 724 C CA . GLU A 1 90 ? 1.287 -1.078 -1.814 1.00 95.50 90 GLU A CA 1
ATOM 725 C C . GLU A 1 90 ? 1.624 -2.521 -2.170 1.00 95.50 90 GLU A C 1
ATOM 727 O O . GLU A 1 90 ? 0.770 -3.400 -2.043 1.00 95.50 90 GLU A O 1
ATOM 732 N N . VAL A 1 91 ? 2.873 -2.771 -2.555 1.00 94.94 91 VAL A N 1
ATOM 733 C CA . VAL A 1 91 ? 3.306 -4.110 -2.949 1.00 94.94 91 VAL A CA 1
ATOM 734 C C . VAL A 1 91 ? 3.241 -5.074 -1.769 1.00 94.94 91 VAL A C 1
ATOM 736 O O . VAL A 1 91 ? 2.669 -6.154 -1.906 1.00 94.94 91 VAL A O 1
ATOM 739 N N . TYR A 1 92 ? 3.737 -4.677 -0.592 1.00 94.25 92 TYR A N 1
ATOM 740 C CA . TYR A 1 92 ? 3.693 -5.517 0.605 1.00 94.25 92 TYR A CA 1
ATOM 741 C C . TYR A 1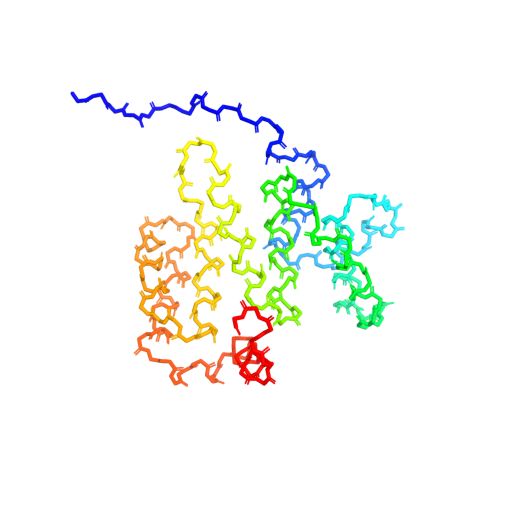 92 ? 2.275 -5.915 1.002 1.00 94.25 92 TYR A C 1
ATOM 743 O O . TYR A 1 92 ? 2.055 -7.077 1.338 1.00 94.25 92 TYR A O 1
ATOM 751 N N . LEU A 1 93 ? 1.303 -5.001 0.912 1.00 95.62 93 LEU A N 1
ATOM 752 C CA . LEU A 1 93 ? -0.094 -5.343 1.183 1.00 95.62 93 LEU A CA 1
ATOM 753 C C . LEU A 1 93 ? -0.567 -6.453 0.237 1.00 95.62 93 LEU A C 1
ATOM 755 O O . LEU A 1 93 ? -1.144 -7.444 0.673 1.00 95.62 93 LEU A O 1
ATOM 759 N N . ARG A 1 94 ? -0.288 -6.294 -1.058 1.00 94.50 94 ARG A N 1
ATOM 760 C CA . ARG A 1 94 ? -0.791 -7.173 -2.119 1.00 94.50 94 ARG A CA 1
ATOM 761 C C . ARG A 1 94 ? -0.165 -8.558 -2.121 1.00 94.50 94 ARG A C 1
ATOM 763 O O . ARG A 1 94 ? -0.817 -9.505 -2.543 1.00 94.50 94 ARG A O 1
ATOM 770 N N . VAL A 1 95 ? 1.075 -8.688 -1.652 1.00 92.44 95 VAL A N 1
ATOM 771 C CA . VAL A 1 95 ? 1.737 -9.996 -1.503 1.00 92.44 95 VAL A CA 1
ATOM 772 C C . VAL A 1 95 ? 1.436 -10.681 -0.166 1.00 92.44 95 VAL A C 1
ATOM 774 O O . VAL A 1 95 ? 1.826 -11.836 0.014 1.00 92.44 95 VAL A O 1
ATOM 777 N N . GLY A 1 96 ? 0.743 -9.995 0.753 1.00 92.06 96 GLY A N 1
ATOM 778 C CA . GLY A 1 96 ? 0.349 -10.519 2.064 1.00 92.06 96 GLY A CA 1
ATOM 779 C C . GLY A 1 96 ? 1.290 -10.171 3.223 1.00 92.06 96 GLY A C 1
ATOM 780 O O . GLY A 1 96 ? 1.096 -10.661 4.330 1.00 92.06 96 GLY A O 1
ATOM 781 N N . PHE A 1 97 ? 2.291 -9.311 3.024 1.00 92.00 97 PHE A N 1
ATOM 782 C CA . PHE A 1 97 ? 3.210 -8.861 4.080 1.00 92.00 97 PHE A CA 1
ATOM 783 C C . PHE A 1 97 ? 2.634 -7.652 4.832 1.00 92.00 97 PHE A C 1
ATOM 785 O O . PHE A 1 97 ? 3.151 -6.534 4.769 1.00 92.00 97 PHE A O 1
ATOM 792 N N . ILE A 1 98 ? 1.533 -7.882 5.551 1.00 94.69 98 ILE A N 1
ATOM 793 C CA . ILE A 1 98 ? 0.693 -6.829 6.148 1.00 94.69 98 ILE A CA 1
ATOM 794 C C . ILE A 1 98 ? 1.473 -5.942 7.123 1.00 94.69 98 ILE A C 1
ATOM 796 O O . ILE A 1 98 ? 1.426 -4.717 7.010 1.00 94.69 98 ILE A O 1
ATOM 800 N N . THR A 1 99 ? 2.258 -6.537 8.022 1.00 91.75 99 THR A N 1
ATOM 801 C CA . THR A 1 99 ? 3.064 -5.795 9.003 1.00 91.75 99 THR A CA 1
ATOM 802 C C . THR A 1 99 ? 4.104 -4.902 8.323 1.00 91.75 99 THR A C 1
ATOM 804 O O . THR A 1 99 ? 4.323 -3.768 8.749 1.00 91.75 99 THR A O 1
ATOM 807 N N . MET A 1 100 ? 4.710 -5.360 7.220 1.00 91.62 100 MET A N 1
ATOM 808 C CA . MET A 1 100 ? 5.687 -4.554 6.477 1.00 91.62 100 MET A CA 1
ATOM 809 C C . MET A 1 100 ? 5.005 -3.417 5.722 1.00 91.62 100 MET A C 1
ATOM 811 O O . MET A 1 100 ? 5.522 -2.298 5.689 1.00 91.62 100 MET A O 1
ATOM 815 N N . SER A 1 101 ? 3.815 -3.672 5.173 1.00 95.00 101 SER A N 1
ATOM 816 C CA . SER A 1 101 ? 2.983 -2.633 4.570 1.00 95.00 101 SER A CA 1
ATOM 817 C C . SER A 1 101 ? 2.628 -1.541 5.582 1.00 95.00 101 SER A C 1
ATOM 819 O O . SER A 1 101 ? 2.800 -0.354 5.288 1.00 95.00 101 SER A O 1
ATOM 821 N N . GLN A 1 102 ? 2.209 -1.940 6.788 1.00 95.69 102 GLN A N 1
ATOM 822 C CA . GLN A 1 102 ? 1.873 -1.038 7.890 1.00 95.69 102 GLN A CA 1
ATOM 823 C C . GLN A 1 102 ? 3.076 -0.200 8.319 1.00 95.69 102 GLN A C 1
ATOM 825 O O . GLN A 1 102 ? 2.957 1.019 8.432 1.00 95.69 102 GLN A O 1
ATOM 830 N N . ARG A 1 103 ? 4.234 -0.842 8.513 1.00 93.19 103 ARG A N 1
ATOM 831 C CA . ARG A 1 103 ? 5.483 -0.172 8.882 1.00 93.19 103 ARG A CA 1
ATOM 832 C C . ARG A 1 103 ? 5.866 0.906 7.870 1.00 93.19 103 ARG A C 1
ATOM 834 O O . ARG A 1 103 ? 6.061 2.048 8.264 1.00 93.19 103 ARG A O 1
ATOM 841 N N . ASN A 1 104 ? 5.878 0.573 6.579 1.00 92.69 104 ASN A N 1
ATOM 842 C CA . ASN A 1 104 ? 6.226 1.533 5.528 1.00 92.69 104 ASN A CA 1
ATOM 843 C C . ASN A 1 104 ? 5.229 2.699 5.456 1.00 92.69 104 ASN A C 1
ATOM 845 O O . ASN A 1 104 ? 5.631 3.843 5.270 1.00 92.69 104 ASN A O 1
ATOM 849 N N . ALA A 1 105 ? 3.929 2.440 5.633 1.00 94.94 105 ALA A N 1
ATOM 850 C CA . ALA A 1 105 ? 2.926 3.505 5.657 1.00 94.94 105 ALA A CA 1
ATOM 851 C C . ALA A 1 105 ? 3.096 4.442 6.864 1.00 94.94 105 ALA A C 1
ATOM 853 O O . ALA A 1 105 ? 2.896 5.652 6.732 1.00 94.94 105 ALA A O 1
ATOM 854 N N . PHE A 1 106 ? 3.471 3.890 8.021 1.00 93.62 106 PHE A N 1
ATOM 855 C CA . PHE A 1 106 ? 3.774 4.656 9.226 1.00 93.62 106 PHE A CA 1
ATOM 856 C C . PHE A 1 106 ? 5.048 5.491 9.058 1.00 93.62 106 PHE A C 1
ATOM 858 O O . PHE A 1 106 ? 5.004 6.699 9.260 1.00 93.62 106 PHE A O 1
ATOM 865 N N . GLU A 1 107 ? 6.151 4.886 8.612 1.00 91.19 107 GLU A N 1
ATOM 866 C CA . GLU A 1 107 ? 7.423 5.580 8.364 1.00 91.19 107 GLU A CA 1
ATOM 867 C C . GLU A 1 107 ? 7.257 6.691 7.319 1.00 91.19 107 GLU A C 1
ATOM 869 O O . GLU A 1 107 ? 7.694 7.814 7.546 1.00 91.19 107 GLU A O 1
ATOM 874 N N . ALA A 1 108 ? 6.517 6.438 6.235 1.00 91.81 108 ALA A N 1
ATOM 875 C CA . ALA A 1 108 ? 6.205 7.460 5.238 1.00 91.81 108 ALA A CA 1
ATOM 876 C C . ALA A 1 108 ? 5.365 8.616 5.797 1.00 91.81 108 ALA A C 1
ATOM 878 O O . ALA A 1 108 ? 5.435 9.725 5.280 1.00 91.81 108 ALA A O 1
ATOM 879 N N . MET A 1 109 ? 4.519 8.361 6.800 1.00 92.06 109 MET A N 1
ATOM 880 C CA . MET A 1 109 ? 3.731 9.403 7.461 1.00 92.06 109 MET A CA 1
ATOM 881 C C . MET A 1 109 ? 4.592 10.241 8.404 1.00 92.06 109 MET A C 1
ATOM 883 O O . MET A 1 109 ? 4.482 11.461 8.393 1.00 92.06 109 MET A O 1
ATOM 887 N N . GLU A 1 110 ? 5.429 9.596 9.214 1.00 89.12 110 GLU A N 1
ATOM 888 C CA . GLU A 1 110 ? 6.298 10.277 10.179 1.00 89.12 110 GLU A CA 1
ATOM 889 C C . GLU A 1 110 ? 7.492 10.965 9.503 1.00 89.12 110 GLU A C 1
ATOM 891 O O . GLU A 1 110 ? 8.012 11.944 10.027 1.00 89.12 110 GLU A O 1
ATOM 896 N N . GLY A 1 111 ? 7.883 10.516 8.308 1.00 86.00 111 GLY A N 1
ATOM 897 C CA . GLY A 1 111 ? 8.884 11.178 7.474 1.00 86.00 111 GLY A CA 1
ATOM 898 C C . GLY A 1 111 ? 8.409 12.490 6.839 1.00 86.00 111 GLY A C 1
ATOM 899 O O . GLY A 1 111 ? 9.213 13.193 6.235 1.00 86.00 111 GLY A O 1
ATOM 900 N N . ILE A 1 112 ? 7.124 12.850 6.952 1.00 85.62 112 ILE A N 1
ATOM 901 C CA . ILE A 1 112 ? 6.602 14.110 6.412 1.00 85.62 112 ILE A CA 1
ATOM 902 C C . ILE A 1 112 ? 7.152 15.284 7.248 1.00 85.62 112 ILE A C 1
ATOM 904 O O . ILE A 1 112 ? 6.807 15.399 8.426 1.00 85.62 112 ILE A O 1
ATOM 908 N N . PRO A 1 113 ? 7.937 16.212 6.663 1.00 80.94 113 PRO A N 1
ATOM 909 C CA . PRO A 1 113 ? 8.701 17.192 7.446 1.00 80.94 113 PRO A CA 1
ATOM 910 C C . PRO A 1 113 ? 7.867 18.187 8.262 1.00 80.94 113 PRO A C 1
ATOM 912 O O . PRO A 1 113 ? 8.329 18.703 9.273 1.00 80.94 113 PRO A O 1
ATOM 915 N N . ASN A 1 114 ? 6.641 18.483 7.824 1.00 79.88 114 ASN A N 1
ATOM 916 C CA . ASN A 1 114 ? 5.717 19.376 8.533 1.00 79.88 114 ASN A CA 1
ATOM 917 C C . ASN A 1 114 ? 4.800 18.623 9.517 1.00 79.88 114 ASN A C 1
ATOM 919 O O . ASN A 1 114 ? 3.818 19.191 9.989 1.00 79.88 114 ASN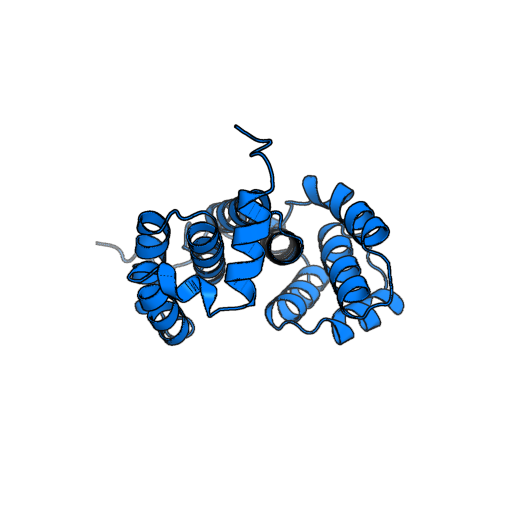 A O 1
ATOM 923 N N . CYS A 1 115 ? 5.085 17.346 9.798 1.00 77.19 115 CYS A N 1
ATOM 924 C CA . CYS A 1 115 ? 4.304 16.470 10.675 1.00 77.19 115 CYS A CA 1
ATOM 925 C C . CYS A 1 115 ? 2.832 16.287 10.257 1.00 77.19 115 CYS A C 1
ATOM 927 O O . CYS A 1 115 ? 2.024 15.763 11.035 1.00 77.19 115 CYS A O 1
ATOM 929 N N . ASN A 1 116 ? 2.457 16.696 9.038 1.00 82.62 116 ASN A N 1
ATOM 930 C CA . ASN A 1 116 ? 1.104 16.501 8.549 1.00 82.62 116 ASN A CA 1
ATOM 931 C C . ASN A 1 116 ? 0.820 15.015 8.358 1.00 82.62 116 ASN A C 1
ATOM 933 O O . ASN A 1 116 ? 1.617 14.247 7.822 1.00 82.62 116 ASN A O 1
ATOM 937 N N . LYS A 1 117 ? -0.383 14.607 8.752 1.00 85.50 117 LYS A N 1
ATOM 938 C CA . LYS A 1 117 ? -0.823 13.223 8.608 1.00 85.50 117 LYS A CA 1
ATOM 939 C C . LYS A 1 117 ? -1.357 13.020 7.196 1.00 85.50 117 LYS A C 1
ATOM 941 O O . LYS A 1 117 ? -2.483 13.402 6.880 1.00 85.50 117 LYS A O 1
ATOM 946 N N . SER A 1 118 ? -0.534 12.424 6.333 1.00 90.38 118 SER A N 1
ATOM 947 C CA . SER A 1 118 ? -0.950 12.057 4.978 1.00 90.38 118 SER A CA 1
ATOM 948 C C . SER A 1 118 ? -2.193 11.172 5.023 1.00 90.38 118 SER A C 1
ATOM 950 O O . SER A 1 118 ? -2.175 10.064 5.561 1.00 90.38 118 SER A O 1
ATOM 952 N N . ALA A 1 119 ? -3.274 11.636 4.393 1.00 93.69 119 ALA A N 1
ATOM 953 C CA . ALA A 1 119 ? -4.508 10.865 4.283 1.00 93.69 119 ALA A CA 1
ATOM 954 C C . ALA A 1 119 ? -4.295 9.533 3.539 1.00 93.69 119 ALA A C 1
ATOM 956 O O . ALA A 1 119 ? -4.994 8.561 3.806 1.00 93.69 119 ALA A O 1
ATOM 957 N N . ARG A 1 120 ? -3.299 9.456 2.644 1.00 93.44 120 ARG A N 1
ATOM 958 C CA . ARG A 1 120 ? -2.924 8.200 1.980 1.00 93.44 120 ARG A CA 1
ATOM 959 C C . ARG A 1 120 ? -2.273 7.217 2.956 1.00 93.44 120 ARG A C 1
ATOM 961 O O . ARG A 1 120 ? -2.620 6.041 2.944 1.00 93.44 120 ARG A O 1
ATOM 968 N N . SER A 1 121 ? -1.374 7.690 3.818 1.00 95.56 121 SER A N 1
ATOM 969 C CA . SER A 1 121 ? -0.781 6.835 4.850 1.00 95.56 121 SER A CA 1
ATOM 970 C C . SER A 1 121 ? -1.848 6.336 5.816 1.00 95.56 121 SER A C 1
ATOM 972 O O . SER A 1 121 ? -1.919 5.143 6.081 1.00 95.56 121 SER A O 1
ATOM 974 N N . LEU A 1 122 ? -2.735 7.225 6.276 1.00 97.31 122 LEU A N 1
ATOM 975 C CA . LEU A 1 122 ? -3.859 6.851 7.136 1.00 97.31 122 LEU A CA 1
ATOM 976 C C . LEU A 1 122 ? -4.790 5.838 6.460 1.00 97.31 122 LEU A C 1
ATOM 978 O O . LEU A 1 122 ? -5.210 4.889 7.111 1.00 97.31 122 LEU A O 1
ATOM 982 N N . TYR A 1 123 ? -5.080 6.002 5.163 1.00 97.62 123 TYR A N 1
ATOM 983 C CA . TYR A 1 123 ? -5.846 5.028 4.379 1.00 97.62 123 TYR A CA 1
ATOM 984 C C . TYR A 1 123 ? -5.210 3.641 4.487 1.00 97.62 123 TYR A C 1
ATOM 986 O O . TYR A 1 123 ? -5.876 2.681 4.867 1.00 97.62 123 TYR A O 1
ATOM 994 N N . ARG A 1 124 ? -3.899 3.539 4.251 1.00 97.75 124 ARG A N 1
ATOM 995 C CA . ARG A 1 124 ? -3.205 2.257 4.356 1.00 97.75 124 ARG A CA 1
ATOM 996 C C . ARG A 1 124 ? -3.199 1.719 5.785 1.00 97.75 124 ARG A C 1
ATOM 998 O O . ARG A 1 124 ? -3.464 0.540 5.990 1.00 97.75 124 ARG A O 1
ATOM 1005 N N . LEU A 1 125 ? -2.968 2.568 6.781 1.00 98.12 125 LEU A N 1
ATOM 1006 C CA . LEU A 1 125 ? -3.004 2.152 8.181 1.00 98.12 125 LEU A CA 1
ATOM 1007 C C . LEU A 1 125 ? -4.389 1.627 8.592 1.00 98.12 125 LEU A C 1
ATOM 1009 O O . LEU A 1 125 ? -4.468 0.693 9.383 1.00 98.12 125 LEU A O 1
ATOM 1013 N N . VAL A 1 126 ? -5.482 2.160 8.043 1.00 98.44 126 VAL A N 1
ATOM 1014 C CA . VAL A 1 126 ? -6.823 1.588 8.240 1.00 98.44 126 VAL A CA 1
ATOM 1015 C C . VAL A 1 126 ? -6.925 0.196 7.623 1.00 98.44 126 VAL A C 1
ATOM 1017 O O . VAL A 1 126 ? -7.427 -0.708 8.284 1.00 98.44 126 VAL A O 1
ATOM 1020 N N . GLU A 1 127 ? -6.445 0.001 6.391 1.00 98.00 127 GLU A N 1
ATOM 1021 C CA . GLU A 1 127 ? -6.471 -1.317 5.740 1.00 98.00 127 GLU A CA 1
ATOM 1022 C C . GLU A 1 127 ? -5.698 -2.361 6.545 1.00 98.00 127 GLU A C 1
ATOM 1024 O O . GLU A 1 127 ? -6.227 -3.436 6.822 1.00 98.00 127 GLU A O 1
ATOM 1029 N N . THR A 1 128 ? -4.469 -2.048 6.961 1.00 97.94 128 THR A N 1
ATOM 1030 C CA . THR A 1 128 ? -3.634 -3.016 7.679 1.00 97.94 128 THR A CA 1
ATOM 1031 C C . THR A 1 128 ? -4.204 -3.333 9.053 1.00 97.94 128 THR A C 1
ATOM 1033 O O . THR A 1 128 ? -4.300 -4.504 9.397 1.00 97.94 128 THR A O 1
ATOM 1036 N N . ASN A 1 129 ? -4.667 -2.328 9.805 1.00 98.06 129 ASN A N 1
ATOM 1037 C CA . ASN A 1 129 ? -5.279 -2.554 11.117 1.00 98.06 129 ASN A CA 1
ATOM 1038 C C . ASN A 1 129 ? -6.636 -3.275 11.018 1.00 98.06 129 ASN A C 1
ATOM 1040 O O . ASN A 1 129 ? -6.990 -4.019 11.928 1.00 98.06 129 ASN A O 1
ATOM 1044 N N . LEU A 1 130 ? -7.387 -3.118 9.919 1.00 97.50 130 LEU A N 1
ATOM 1045 C CA . LEU A 1 130 ? -8.572 -3.943 9.661 1.00 97.50 130 LEU A CA 1
ATOM 1046 C C . LEU A 1 130 ? -8.179 -5.420 9.491 1.00 97.50 130 LEU A C 1
ATOM 1048 O O . LEU A 1 130 ? -8.809 -6.294 10.082 1.00 97.50 130 LEU A O 1
ATOM 1052 N N . ILE A 1 131 ? -7.144 -5.693 8.692 1.00 96.69 131 ILE A N 1
ATOM 1053 C CA . ILE A 1 131 ? -6.693 -7.055 8.377 1.00 96.69 131 ILE A CA 1
ATOM 1054 C C . ILE A 1 131 ? -6.137 -7.758 9.622 1.00 96.69 131 ILE A C 1
ATOM 1056 O O . ILE A 1 131 ? -6.502 -8.904 9.881 1.00 96.69 131 ILE A O 1
ATOM 1060 N N . THR A 1 132 ? -5.321 -7.063 10.420 1.00 95.12 132 THR A N 1
ATOM 1061 C CA . THR A 1 132 ? -4.710 -7.603 11.649 1.00 95.12 132 THR A CA 1
ATOM 1062 C C . THR A 1 132 ? -5.667 -7.657 12.843 1.00 95.12 132 THR A C 1
ATOM 1064 O O . THR A 1 132 ? -5.289 -8.113 13.918 1.00 95.12 132 THR A O 1
ATOM 1067 N N . GLY A 1 133 ? -6.913 -7.200 12.685 1.00 95.19 133 GLY A N 1
ATOM 1068 C CA . GLY A 1 133 ? -7.925 -7.222 13.744 1.00 95.19 133 GLY A CA 1
ATOM 1069 C C . GLY A 1 133 ? -7.800 -6.102 14.782 1.00 95.19 133 GLY A C 1
ATOM 1070 O O . GLY A 1 133 ? -8.527 -6.100 15.773 1.00 95.19 133 GLY A O 1
ATOM 1071 N N . GLN A 1 134 ? -6.930 -5.119 14.551 1.00 96.62 134 GLN A N 1
ATOM 1072 C CA . GLN A 1 134 ? -6.725 -3.946 15.406 1.00 96.62 134 GLN A CA 1
ATOM 1073 C C . GLN A 1 134 ? -7.788 -2.863 15.149 1.00 96.62 134 GLN A C 1
ATOM 1075 O O . GLN A 1 134 ? -7.503 -1.715 14.790 1.00 96.62 134 GLN A O 1
ATOM 1080 N N . TYR A 1 135 ? -9.054 -3.235 15.330 1.00 97.69 135 TYR A N 1
ATOM 1081 C CA . TYR A 1 135 ? -10.224 -2.433 14.962 1.00 97.69 135 TYR A CA 1
ATOM 1082 C C . TYR A 1 135 ? -10.281 -1.066 15.656 1.00 97.69 135 TYR A C 1
ATOM 1084 O O . TYR A 1 135 ? -10.611 -0.066 15.018 1.00 97.69 135 TYR A O 1
ATOM 1092 N N . GLU A 1 136 ? -9.897 -0.983 16.932 1.00 97.62 136 GLU A N 1
ATOM 1093 C CA . GLU A 1 136 ? -9.872 0.287 17.670 1.00 97.62 136 GLU A CA 1
ATOM 1094 C C . GLU A 1 136 ? -8.862 1.283 17.086 1.00 97.62 136 GLU A C 1
ATOM 1096 O O . GLU A 1 136 ? -9.124 2.486 17.019 1.00 97.62 136 GLU A O 1
ATOM 1101 N N . VAL A 1 137 ? -7.709 0.789 16.624 1.00 97.62 137 VAL A N 1
ATOM 1102 C CA . VAL A 1 137 ? -6.680 1.612 15.977 1.00 97.62 137 VAL A CA 1
ATOM 1103 C C . VAL A 1 137 ? -7.164 2.067 14.603 1.00 97.62 137 VAL A C 1
ATOM 1105 O O . VAL A 1 137 ? -7.081 3.256 14.288 1.00 97.62 137 VAL A O 1
ATOM 1108 N N . ALA A 1 138 ? -7.753 1.158 13.816 1.00 98.31 138 ALA A N 1
ATOM 1109 C CA . ALA A 1 138 ? -8.364 1.502 12.534 1.00 98.31 138 ALA A CA 1
ATOM 1110 C C . ALA A 1 138 ? -9.430 2.603 12.694 1.00 98.31 138 ALA A C 1
ATOM 1112 O O . ALA A 1 138 ? -9.460 3.554 11.911 1.00 98.31 138 ALA A O 1
ATOM 1113 N N . LEU A 1 139 ? -10.256 2.535 13.744 1.00 98.31 139 LEU A N 1
ATOM 1114 C CA . LEU A 1 139 ? -11.309 3.515 14.018 1.00 98.31 139 LEU A CA 1
ATOM 1115 C C . LEU A 1 139 ? -10.768 4.932 14.265 1.00 98.31 139 LEU A C 1
ATOM 1117 O O . LEU A 1 139 ? -11.369 5.911 13.809 1.00 98.31 139 LEU A O 1
ATOM 1121 N N . LYS A 1 140 ? -9.616 5.058 14.938 1.00 97.75 140 LYS A N 1
ATOM 1122 C CA . LYS A 1 140 ? -8.945 6.353 15.151 1.00 97.75 140 LYS A CA 1
ATOM 1123 C C . LYS A 1 140 ? -8.574 7.004 13.818 1.00 97.75 140 LYS A C 1
ATOM 1125 O O . LYS A 1 140 ? -8.869 8.177 13.601 1.00 97.75 140 LYS A O 1
ATOM 1130 N N . TYR A 1 141 ? -7.986 6.239 12.901 1.00 97.94 141 TYR A N 1
ATOM 1131 C CA . TYR A 1 141 ? -7.594 6.747 11.585 1.00 97.94 141 TYR A CA 1
ATOM 1132 C C . TYR A 1 141 ? -8.798 7.023 10.674 1.00 97.94 141 TYR A C 1
ATOM 1134 O O . TYR A 1 141 ? -8.826 8.051 9.998 1.00 97.94 141 TYR A O 1
ATOM 1142 N N . ILE A 1 142 ? -9.823 6.161 10.701 1.00 98.50 142 ILE A N 1
ATOM 1143 C CA . ILE A 1 142 ? -11.096 6.377 9.993 1.00 98.50 142 ILE A CA 1
ATOM 1144 C C . ILE A 1 142 ? -11.721 7.710 10.404 1.00 98.50 142 ILE A C 1
ATOM 1146 O O . ILE A 1 142 ? -12.108 8.484 9.534 1.00 98.50 142 ILE A O 1
ATOM 1150 N N . THR A 1 143 ? -11.754 8.006 11.705 1.00 98.00 143 THR A N 1
ATOM 1151 C CA . THR A 1 143 ? -12.339 9.249 12.230 1.00 98.00 143 THR A CA 1
ATOM 1152 C C . THR A 1 143 ? -11.675 10.486 11.615 1.00 98.00 143 THR A C 1
ATOM 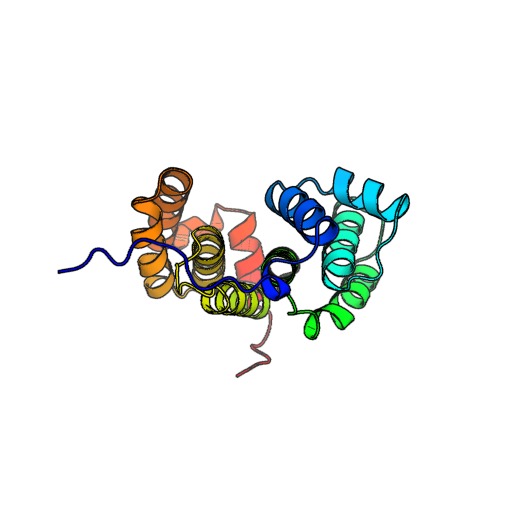1154 O O . THR A 1 143 ? -12.363 11.417 11.215 1.00 98.00 143 THR A O 1
ATOM 1157 N N . ILE A 1 144 ? -10.350 10.480 11.435 1.00 96.81 144 ILE A N 1
ATOM 1158 C CA . ILE A 1 144 ? -9.634 11.569 10.744 1.00 96.81 144 ILE A CA 1
ATOM 1159 C C . ILE A 1 144 ? -10.036 11.630 9.259 1.00 96.81 144 ILE A C 1
ATOM 1161 O O . ILE A 1 144 ? -10.314 12.704 8.722 1.00 96.81 144 ILE A O 1
ATOM 1165 N N . LEU A 1 145 ? -10.085 10.479 8.581 1.00 98.00 145 LEU A N 1
ATOM 1166 C CA . LEU A 1 145 ? -10.361 10.396 7.143 1.00 98.00 145 LEU A CA 1
ATOM 1167 C C . LEU A 1 145 ? -11.792 10.793 6.762 1.00 98.00 145 LEU A C 1
ATOM 1169 O O . LEU A 1 145 ? -12.001 11.318 5.665 1.00 98.00 145 LEU A O 1
ATOM 1173 N N . GLU A 1 146 ? -12.764 10.606 7.652 1.00 97.81 146 GLU A N 1
ATOM 1174 C CA . GLU A 1 146 ? -14.154 11.032 7.453 1.00 97.81 146 GLU A CA 1
ATOM 1175 C C . GLU A 1 146 ? -14.287 12.551 7.297 1.00 97.81 146 GLU A C 1
ATOM 1177 O O . GLU A 1 146 ? -15.151 13.029 6.559 1.00 97.81 146 GLU A O 1
ATOM 1182 N N . HIS A 1 147 ? -13.374 13.326 7.882 1.00 96.25 147 HIS A N 1
ATOM 1183 C CA . HIS A 1 147 ? -13.352 14.779 7.719 1.00 96.25 147 HIS A CA 1
ATOM 1184 C C . HIS A 1 147 ? -12.683 15.245 6.414 1.00 96.25 147 HIS A C 1
ATOM 1186 O O . HIS A 1 147 ? -12.812 16.411 6.043 1.00 96.25 147 HIS A O 1
ATOM 1192 N N . THR A 1 148 ? -12.046 14.357 5.646 1.00 95.62 148 THR A N 1
ATOM 1193 C CA . THR A 1 148 ? -11.414 14.717 4.361 1.00 95.62 148 THR A CA 1
ATOM 1194 C C . THR A 1 148 ? -12.431 14.796 3.216 1.00 95.62 148 THR A C 1
ATOM 1196 O O . THR A 1 148 ? -13.550 14.304 3.331 1.00 95.62 148 THR A O 1
ATOM 1199 N N . LEU A 1 149 ? -12.071 15.417 2.087 1.00 93.69 149 LEU A N 1
ATOM 1200 C CA . LEU A 1 149 ? -12.940 15.447 0.899 1.00 93.69 149 LEU A CA 1
ATOM 1201 C C . LEU A 1 149 ? -12.846 14.145 0.092 1.00 93.69 149 LEU A C 1
ATOM 1203 O O . LEU A 1 149 ? -13.862 13.560 -0.268 1.00 93.69 149 LEU A O 1
ATOM 1207 N N . MET A 1 150 ? -11.623 13.677 -0.172 1.00 92.31 150 MET A N 1
ATOM 1208 C CA . MET A 1 150 ? -11.379 12.566 -1.102 1.00 92.31 150 MET A CA 1
ATOM 1209 C C . MET A 1 150 ? -11.574 11.180 -0.476 1.00 92.31 150 MET A C 1
ATOM 1211 O O . MET A 1 150 ? -11.947 10.250 -1.185 1.00 92.31 150 MET A O 1
ATOM 1215 N N . TYR A 1 151 ? -11.342 11.020 0.833 1.00 96.31 151 TYR A N 1
ATOM 1216 C CA . TYR A 1 151 ? -11.378 9.702 1.484 1.00 96.31 151 TYR A CA 1
ATOM 1217 C C . TYR A 1 151 ? -12.638 9.447 2.310 1.00 96.31 151 TYR A C 1
ATOM 1219 O O . TYR A 1 151 ? -12.862 8.310 2.714 1.00 96.31 151 TYR A O 1
ATOM 1227 N N . ARG A 1 152 ? -13.497 10.449 2.528 1.00 97.62 152 ARG A N 1
ATOM 1228 C CA . ARG A 1 152 ? -14.693 10.327 3.382 1.00 97.62 152 ARG A CA 1
ATOM 1229 C C . ARG A 1 152 ? -15.622 9.189 2.980 1.00 97.62 152 ARG A C 1
ATOM 1231 O O . ARG A 1 152 ? -16.072 8.428 3.830 1.00 97.62 152 ARG A O 1
ATOM 1238 N N . SER A 1 153 ? -15.909 9.052 1.687 1.00 97.94 153 SER A N 1
ATOM 1239 C CA . SER A 1 153 ? -16.812 8.005 1.193 1.00 97.94 153 SER A CA 1
ATOM 1240 C C . SER A 1 153 ? -16.253 6.601 1.440 1.00 97.94 153 SER A C 1
ATOM 1242 O O . SER A 1 153 ? -17.005 5.692 1.793 1.00 97.94 153 SER A O 1
ATOM 1244 N N . TRP A 1 154 ? -14.939 6.433 1.287 1.00 97.62 154 TRP A N 1
ATOM 1245 C CA . TRP A 1 154 ? -14.237 5.196 1.594 1.00 97.62 154 TRP A CA 1
ATOM 1246 C C . TRP A 1 154 ? -14.173 4.946 3.105 1.00 97.62 154 TRP A C 1
ATOM 1248 O O . TRP A 1 154 ? -14.547 3.865 3.551 1.00 97.62 154 TRP A O 1
ATOM 1258 N N . ALA A 1 155 ? -13.823 5.955 3.904 1.00 98.31 155 ALA A N 1
ATOM 1259 C CA . ALA A 1 155 ? -13.728 5.852 5.359 1.00 98.31 155 ALA A CA 1
ATOM 1260 C C . ALA A 1 155 ? -15.063 5.419 5.988 1.00 98.31 155 ALA A C 1
ATOM 1262 O O . ALA A 1 155 ? -15.092 4.472 6.769 1.00 98.31 155 ALA A O 1
ATOM 1263 N N . ASN A 1 156 ? -16.185 5.987 5.529 1.00 98.00 156 ASN A N 1
ATOM 1264 C CA . ASN A 1 156 ? -17.525 5.573 5.953 1.00 98.00 156 ASN A CA 1
ATOM 1265 C C . ASN A 1 156 ? -17.827 4.093 5.634 1.00 98.00 156 ASN A C 1
ATOM 1267 O O . ASN A 1 156 ? -18.580 3.439 6.358 1.00 98.00 156 ASN A O 1
ATOM 1271 N N . LYS A 1 157 ? -17.293 3.547 4.528 1.00 97.00 157 LYS A N 1
ATOM 1272 C CA . LYS A 1 157 ? -17.422 2.112 4.201 1.00 97.00 157 LYS A CA 1
ATOM 1273 C C . LYS A 1 157 ? -16.587 1.268 5.159 1.00 97.00 157 LYS A C 1
ATOM 1275 O O . LYS A 1 157 ? -17.098 0.274 5.669 1.00 97.00 157 LYS A O 1
ATOM 1280 N N . MET A 1 158 ? -15.354 1.691 5.429 1.00 97.81 158 MET A N 1
ATOM 1281 C CA . MET A 1 158 ? -14.450 1.001 6.349 1.00 97.81 158 MET A CA 1
ATOM 1282 C C . MET A 1 158 ? -14.970 1.011 7.783 1.00 97.81 158 MET A C 1
ATOM 1284 O O . MET A 1 158 ? -14.908 -0.024 8.438 1.00 97.81 158 MET A O 1
ATOM 1288 N N . ARG A 1 159 ? -15.583 2.110 8.246 1.00 98.19 159 ARG A N 1
ATOM 1289 C CA . ARG A 1 159 ? -16.230 2.184 9.567 1.00 98.19 159 ARG A CA 1
ATOM 1290 C C . ARG A 1 159 ? -17.211 1.034 9.775 1.00 98.19 159 ARG A C 1
ATOM 1292 O O . ARG A 1 159 ? -17.121 0.322 10.766 1.00 98.19 159 ARG A O 1
ATOM 1299 N N . ARG A 1 160 ? -18.077 0.775 8.790 1.00 96.69 160 ARG A N 1
ATOM 1300 C CA . ARG A 1 160 ? -19.055 -0.325 8.852 1.00 96.69 160 ARG A CA 1
ATOM 1301 C C . ARG A 1 160 ? -18.419 -1.715 8.879 1.00 96.69 160 ARG A C 1
ATOM 1303 O O . ARG A 1 160 ? -19.059 -2.643 9.369 1.00 96.69 160 ARG A O 1
ATOM 1310 N N . LEU A 1 161 ? -17.225 -1.879 8.304 1.00 96.38 161 LEU A N 1
ATOM 1311 C CA . LEU A 1 161 ? -16.468 -3.133 8.380 1.00 96.38 161 LEU A CA 1
ATOM 1312 C C . LEU A 1 161 ? -15.815 -3.295 9.755 1.00 96.38 161 LEU A C 1
ATOM 1314 O O . LEU A 1 161 ? -15.863 -4.383 10.311 1.00 96.38 161 LEU A O 1
ATOM 1318 N N . VAL A 1 162 ? -15.267 -2.216 10.318 1.00 96.38 162 VAL A N 1
ATOM 1319 C CA . VAL A 1 162 ? -14.651 -2.194 11.654 1.00 96.38 162 VAL A CA 1
ATOM 1320 C C . VAL A 1 162 ? -15.687 -2.421 12.762 1.00 96.38 162 VAL A C 1
ATOM 1322 O O . VAL A 1 162 ? -15.432 -3.180 13.688 1.00 96.38 162 VAL A O 1
ATOM 1325 N N . GLU A 1 163 ? -16.874 -1.817 12.658 1.00 95.69 163 GLU A N 1
ATOM 1326 C CA . GLU A 1 163 ? -17.973 -1.982 13.629 1.00 95.69 163 GLU A CA 1
ATOM 1327 C C . GLU A 1 163 ? -18.659 -3.354 13.527 1.00 95.69 163 GLU A C 1
ATOM 1329 O O . GLU A 1 163 ? -19.253 -3.836 14.493 1.00 95.69 163 GLU A O 1
ATOM 1334 N N . HIS A 1 164 ? -18.558 -4.011 12.367 1.00 96.44 164 HIS A N 1
ATOM 1335 C CA . HIS A 1 164 ? -19.092 -5.353 12.141 1.00 96.44 164 HIS A CA 1
ATOM 1336 C C . HIS A 1 164 ? -18.061 -6.258 11.447 1.00 96.44 164 HIS A C 1
ATOM 1338 O O . HIS A 1 164 ? -18.256 -6.619 10.277 1.00 96.44 164 HIS A O 1
ATOM 1344 N N . PRO A 1 165 ? -16.984 -6.674 12.146 1.00 93.75 165 PRO A N 1
ATOM 1345 C CA . PRO A 1 165 ? -15.871 -7.408 11.539 1.00 93.75 165 PRO A CA 1
ATOM 1346 C C . PRO A 1 165 ? -16.260 -8.706 10.832 1.00 93.75 165 PRO A C 1
ATOM 1348 O O . PRO A 1 165 ? -15.593 -9.146 9.901 1.00 93.75 165 PRO A O 1
ATOM 1351 N N . GLN A 1 166 ? -17.385 -9.315 11.209 1.00 94.19 166 GLN A N 1
ATOM 1352 C CA . GLN A 1 166 ? -17.900 -10.528 10.569 1.00 94.19 166 GLN A CA 1
ATOM 1353 C C . GLN A 1 166 ? -18.194 -10.303 9.076 1.00 94.19 166 GLN A C 1
ATOM 1355 O O . GLN A 1 166 ? -18.125 -11.242 8.285 1.00 94.19 166 GLN A O 1
ATOM 1360 N N . ARG A 1 167 ? -18.476 -9.054 8.675 1.00 94.81 167 ARG A N 1
ATOM 1361 C CA . ARG A 1 167 ? -18.712 -8.663 7.278 1.00 94.81 167 ARG A CA 1
ATOM 1362 C C . ARG A 1 167 ? -17.447 -8.667 6.425 1.00 94.81 167 ARG A C 1
ATOM 1364 O O . ARG A 1 1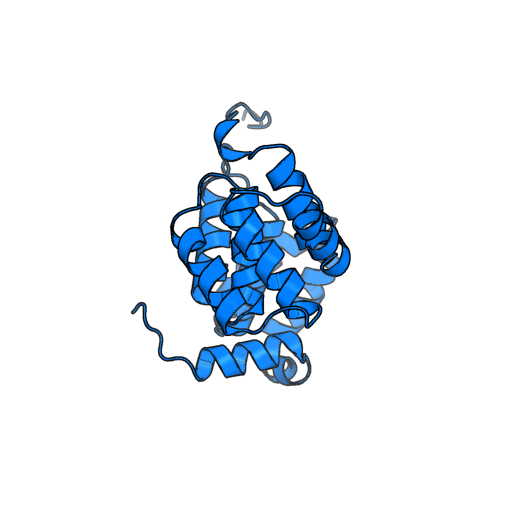67 ? -17.579 -8.696 5.204 1.00 94.81 167 ARG A O 1
ATOM 1371 N N . ILE A 1 168 ? -16.253 -8.684 7.027 1.00 94.50 168 ILE A N 1
ATOM 1372 C CA . ILE A 1 168 ? -14.981 -8.771 6.290 1.00 94.50 168 ILE A CA 1
ATOM 1373 C C . ILE A 1 168 ? -14.965 -10.016 5.401 1.00 94.50 168 ILE A C 1
ATOM 1375 O O . ILE A 1 168 ? -14.502 -9.927 4.273 1.00 94.50 168 ILE A O 1
ATOM 1379 N N . ARG A 1 169 ? -15.577 -11.128 5.836 1.00 94.12 169 ARG A N 1
ATOM 1380 C CA . ARG A 1 169 ? -15.700 -12.376 5.055 1.00 94.12 169 ARG A CA 1
ATOM 1381 C C . ARG A 1 169 ? -16.366 -12.195 3.688 1.00 94.12 169 ARG A C 1
ATOM 1383 O O . ARG A 1 169 ? -16.093 -12.957 2.771 1.00 94.12 169 ARG A O 1
ATOM 1390 N N . ASN A 1 170 ? -17.213 -11.176 3.544 1.00 95.12 170 ASN A N 1
ATOM 1391 C CA . ASN A 1 170 ? -17.890 -10.859 2.286 1.00 95.12 170 ASN A CA 1
ATOM 1392 C C . ASN A 1 170 ? -17.046 -9.952 1.375 1.00 95.12 170 ASN A C 1
ATOM 1394 O O . ASN A 1 170 ? -17.429 -9.688 0.238 1.00 95.12 170 ASN A O 1
ATOM 1398 N N . HIS A 1 171 ? -15.920 -9.436 1.870 1.00 94.31 171 HIS A N 1
ATOM 1399 C CA . HIS A 1 171 ? -15.013 -8.574 1.132 1.00 94.31 171 HIS A CA 1
ATOM 1400 C C . HIS A 1 171 ? -13.775 -9.370 0.710 1.00 94.31 171 HIS A C 1
ATOM 1402 O O . HIS A 1 171 ? -12.786 -9.399 1.439 1.00 94.31 171 HIS A O 1
ATOM 1408 N N . VAL A 1 172 ? -13.825 -9.958 -0.493 1.00 94.50 172 VAL A N 1
ATOM 1409 C CA . VAL A 1 172 ? -12.811 -10.887 -1.042 1.00 94.50 172 VAL A CA 1
ATOM 1410 C C . VAL A 1 172 ? -11.378 -10.453 -0.716 1.00 94.50 172 VAL A C 1
ATOM 1412 O O . VAL A 1 172 ? -10.670 -11.171 -0.022 1.00 94.50 172 VAL A O 1
ATOM 1415 N N . PHE A 1 173 ? -10.998 -9.226 -1.087 1.00 94.38 173 PHE A N 1
ATOM 1416 C CA . PHE A 1 173 ? -9.632 -8.727 -0.892 1.00 94.38 173 PHE A CA 1
ATOM 1417 C C . PHE A 1 173 ? -9.160 -8.730 0.577 1.00 94.38 173 PHE A C 1
ATOM 1419 O O . PHE A 1 173 ? -8.133 -9.317 0.899 1.00 94.38 173 PHE A O 1
ATOM 1426 N N . TYR A 1 174 ? -9.901 -8.102 1.497 1.00 95.81 174 TYR A N 1
ATOM 1427 C CA . TYR A 1 174 ? -9.514 -8.056 2.911 1.00 95.81 174 TYR A CA 1
ATOM 1428 C C . TYR A 1 174 ? -9.654 -9.413 3.602 1.00 95.81 174 TYR A C 1
ATOM 1430 O O . TYR A 1 174 ? -8.862 -9.719 4.490 1.00 95.81 174 TYR A O 1
ATOM 1438 N N . HIS A 1 175 ? -10.628 -10.233 3.198 1.00 95.75 175 HIS A N 1
ATOM 1439 C CA . HIS A 1 175 ? -10.790 -11.568 3.758 1.00 95.75 175 HIS A CA 1
ATOM 1440 C C . HIS A 1 175 ? -9.600 -12.469 3.428 1.00 95.75 175 HIS A C 1
ATOM 1442 O O . HIS A 1 175 ? -9.048 -13.092 4.331 1.00 95.75 175 HIS A O 1
ATOM 1448 N N . GLU A 1 176 ? -9.175 -12.500 2.164 1.00 95.44 176 GLU A N 1
ATOM 1449 C CA . GLU A 1 176 ? -8.020 -13.287 1.726 1.00 95.44 176 GLU A CA 1
ATOM 1450 C C . GLU A 1 176 ? -6.749 -12.864 2.462 1.00 95.44 176 GLU A C 1
ATOM 1452 O O . GLU A 1 176 ? -6.042 -13.708 3.012 1.00 95.44 176 GLU A O 1
ATOM 1457 N N . LEU A 1 177 ? -6.492 -11.557 2.563 1.00 95.88 177 LEU A N 1
ATOM 1458 C CA . LEU A 1 177 ? -5.331 -11.049 3.293 1.00 95.88 177 LEU A CA 1
ATOM 1459 C C . LEU A 1 177 ? -5.381 -11.375 4.790 1.00 95.88 177 LEU A C 1
ATOM 1461 O O . LEU A 1 177 ? -4.342 -11.659 5.381 1.00 95.88 177 LEU A O 1
ATOM 1465 N N . GLN A 1 178 ? -6.567 -11.391 5.400 1.00 94.88 178 GLN A N 1
ATOM 1466 C CA . GLN A 1 178 ? -6.735 -11.808 6.793 1.00 94.88 178 GLN A CA 1
ATOM 1467 C C . GLN A 1 178 ? -6.446 -13.303 6.982 1.00 94.88 178 GLN A C 1
ATOM 1469 O O . GLN A 1 178 ? -5.830 -13.681 7.975 1.00 94.88 178 GLN A O 1
ATOM 1474 N N . LEU A 1 179 ? -6.841 -14.156 6.031 1.00 94.38 179 LEU A N 1
ATOM 1475 C CA . LEU A 1 179 ? -6.491 -15.579 6.060 1.00 94.38 179 LEU A CA 1
ATOM 1476 C C . LEU A 1 179 ? -4.977 -15.784 5.933 1.00 94.38 179 LEU A C 1
ATOM 1478 O O . LEU A 1 179 ? -4.409 -16.554 6.703 1.00 94.38 179 LEU A O 1
ATOM 1482 N N . VAL A 1 180 ? -4.322 -15.070 5.009 1.00 92.56 180 VAL A N 1
ATOM 1483 C CA . VAL A 1 180 ? -2.860 -15.131 4.842 1.00 92.56 180 VAL A CA 1
ATOM 1484 C C . VAL A 1 180 ? -2.146 -14.653 6.104 1.00 92.56 180 VAL A C 1
ATOM 1486 O O . VAL A 1 180 ? -1.227 -15.326 6.569 1.00 92.56 180 VAL A O 1
ATOM 1489 N N . TYR A 1 181 ? -2.582 -13.528 6.678 1.00 91.50 181 TYR A N 1
ATOM 1490 C CA . TYR A 1 181 ? -2.000 -12.984 7.903 1.00 91.50 181 TYR A CA 1
ATOM 1491 C C . TYR A 1 181 ? -2.113 -13.982 9.062 1.00 91.50 181 TYR A C 1
ATOM 1493 O O . TYR A 1 181 ? -1.103 -14.338 9.652 1.00 91.50 181 TYR A O 1
ATOM 1501 N N . ASN A 1 182 ? -3.307 -14.529 9.309 1.00 90.81 182 ASN A N 1
ATOM 1502 C CA . ASN A 1 182 ? -3.536 -15.482 10.400 1.00 90.81 182 ASN A CA 1
ATOM 1503 C C . ASN A 1 182 ? -2.813 -16.829 10.212 1.00 90.81 182 ASN A C 1
ATOM 1505 O O . ASN A 1 182 ? -2.579 -17.537 11.188 1.00 90.81 182 ASN A O 1
ATOM 1509 N N . ALA A 1 183 ? -2.500 -17.212 8.972 1.00 89.25 183 ALA A N 1
ATOM 1510 C CA . ALA A 1 183 ? -1.751 -18.431 8.667 1.00 89.25 183 ALA A CA 1
ATOM 1511 C C . ALA A 1 183 ? -0.227 -18.246 8.765 1.00 89.25 183 ALA A C 1
ATOM 1513 O O . ALA A 1 183 ? 0.508 -19.234 8.797 1.00 89.25 183 ALA A O 1
ATOM 1514 N N . THR A 1 184 ? 0.254 -17.001 8.790 1.00 79.31 184 THR A N 1
ATOM 1515 C CA . THR A 1 184 ? 1.681 -16.690 8.859 1.00 79.31 184 THR A CA 1
ATOM 1516 C C . THR A 1 184 ? 2.059 -16.449 10.320 1.00 79.31 184 THR A C 1
ATOM 1518 O O . THR A 1 184 ? 1.485 -15.556 10.938 1.00 79.31 184 THR A O 1
ATOM 1521 N N . PRO A 1 185 ? 3.005 -17.204 10.908 1.00 64.75 185 PRO A N 1
ATOM 1522 C CA . PRO A 1 185 ? 3.488 -16.887 12.247 1.00 64.75 185 PRO A CA 1
ATOM 1523 C C . PRO A 1 185 ? 4.123 -15.491 12.234 1.00 64.75 185 PRO A C 1
ATOM 1525 O O . PRO A 1 185 ? 4.901 -15.178 11.328 1.00 64.75 185 PRO A O 1
ATOM 1528 N N . ASP A 1 186 ? 3.787 -14.652 13.217 1.00 56.19 186 ASP A N 1
ATOM 1529 C CA . ASP A 1 186 ? 4.400 -13.332 13.375 1.00 56.19 186 ASP A CA 1
ATOM 1530 C C . ASP A 1 186 ? 5.916 -13.515 13.558 1.00 56.19 186 ASP A C 1
ATOM 1532 O O . ASP A 1 186 ? 6.397 -13.896 14.616 1.00 56.19 186 ASP A O 1
ATOM 1536 N N . ALA A 1 187 ? 6.690 -13.281 12.497 1.00 53.78 187 ALA A N 1
ATOM 1537 C CA . ALA A 1 187 ? 8.143 -13.475 12.505 1.00 53.78 187 ALA A CA 1
ATOM 1538 C C . ALA A 1 187 ? 8.910 -12.313 13.169 1.00 53.78 187 ALA A C 1
ATOM 1540 O O . ALA A 1 187 ? 10.140 -12.309 13.175 1.00 53.78 187 ALA A O 1
ATOM 1541 N N . PHE A 1 188 ? 8.198 -11.302 13.672 1.00 43.62 188 PHE A N 1
ATOM 1542 C CA . PHE A 1 188 ? 8.773 -10.039 14.141 1.00 43.62 188 PHE A CA 1
ATOM 1543 C C . PHE A 1 188 ? 8.367 -9.656 15.575 1.00 43.62 188 PHE A C 1
ATOM 1545 O O . PHE A 1 188 ? 8.637 -8.522 15.974 1.00 43.62 188 PHE A O 1
ATOM 1552 N N . PHE A 1 189 ? 7.794 -10.592 16.346 1.00 40.69 189 PHE A N 1
ATOM 1553 C CA . PHE A 1 189 ? 7.614 -10.493 17.801 1.00 40.69 189 PHE A CA 1
ATOM 1554 C C . PHE A 1 189 ? 7.920 -11.826 18.485 1.00 40.69 189 PHE A C 1
ATOM 1556 O O . PHE A 1 189 ? 7.450 -12.865 17.975 1.00 40.69 189 PHE A O 1
#

Foldseek 3Di:
DDPPDDDPDDDVQAADDPVLVVLLVCLVVVVLVVLLVCCVVPNDPQLLSLLLNLLSCVVVVNDDPVSSVVSCVVLVPRNRYLSSLQSNLSSCLQVLVLVSSLVSLVCSQCPPRVNDGPLSSLVSNLLSCLLVVVLVSSLVSLVVQCPDDPCVVVSVVSNVCSVPVVCLCVVVSSNVSSVSNVVDPPPPD

Secondary structure (DSSP, 8-state):
-----------GGGT--HHHHHHHHHHHTT-HHHHHHHHHHS----HHHHHHHHHHHHHTTSS-HHHHHHHHGGGGG---SHHHHHHHHHHHHHHT-HHHHHHHHHHHHHT-TT----HHHHHHHHHHHHHTT-HHHHHHHHHHHHTSSSSHHHHHHHHHHHHSGGGGGG-HHHHHHHHHHHHS--TT-